Protein AF-A0A7C7PQN3-F1 (afdb_monomer_lite)

Secondary structure (DSSP, 8-state):
--HHHHHHHHHHHHHHTT--HHHHHHHHHHHTSPPEEHHHHHTTS-EEEEES-HHHHHHHHHTS-TT--EEEEEGGGGGGSHHHHHH-SSEEEEEEETTT----GGGGGGSSS-GGG--TTEEEEEEEEEEETTEEEEEEEEEESSHHHHHHHHHHHHHSEESSGGGG--EEEEE--EEEEEE---HHHHHHHHHH-SS-EEEE-GGGGGGSTTGGGSSEEEEEE-TTSPPPHHHHTTSSS-GGGPPTTEEEEEE--TTS-EEEEEB----HHHHHHHHHT---GGGS-SS-EEEEPP--TT-S-------SS------------

Radius of gyration: 26.48 Å; chains: 1; bounding box: 50×54×94 Å

Foldseek 3Di:
DDPVVVLVVVLVVVVVVPPPSVVVVVVSVLVPFFWDFPLAQLQVFEEEEEEQDPVLVVLLCVLHDPSRHYDYDYLVCCVVCLVVLQQPPHAYEYQYAPLRHARDQVSQVSAQDNSVVDDLQKFKWAWDWDQDPNDIYIHIYTYHNAPLSSSVSSCCRRRDTDRHSRVRHDMDIDGFAEEEEEEPDDSVLSVVLRVLANGRYHYDYLVRVVVCVVVLVFLYEYEHAYAPDDRDPVVCVSDPDRCVPDDEQKWKWEDPDPPGHTYTYDYYHDDSVVSVVVRVVPDPPVPRDHHIDIDHDDDCVPVPDDDDDPPPDDPDDDDDDDDDD

pLDDT: mean 70.82, std 21.11, range [30.06, 98.25]

Sequence (325 aa):
MSERKVALSIAAIVVMMGVSVQPAIAQLRRLFLPKRPAAELLAKYDIVVVSNAVKLYNEFRSRLPEKASTSFIPLEEVGGRVVELRNMPKHVVYLIDRTRGRFPLRYRELLPYDARLIRIQDVVIAGSVVRLNRKNFARLFISAPSYHATLQAMDKLLSTNIREVRDLKRHWVWQVPILVVVTNAGQESINIFGESIHADFVWVPVEKMAKVEDLLVTETEVYILTGDRAIPGGLKEKLPHPIDTLRQNQSVVVRKSKGGRYYRILYYAPNERFLHYLLTLYSRLEDIPSEPRLTLHLDLSDVRRMMVFPFADAPSVRIYVTGFG

Structure (mmCIF, N/CA/C/O backbone):
data_AF-A0A7C7PQN3-F1
#
_entry.id   AF-A0A7C7PQN3-F1
#
loop_
_atom_site.group_PDB
_atom_site.id
_atom_site.type_symbol
_atom_site.label_atom_id
_atom_site.label_alt_id
_atom_site.label_comp_id
_atom_site.label_asym_id
_atom_site.label_entity_id
_atom_site.label_seq_id
_atom_site.pdbx_PDB_ins_code
_atom_site.Cartn_x
_atom_site.Cartn_y
_atom_site.Cartn_z
_atom_site.occupancy
_atom_site.B_iso_or_equiv
_atom_site.auth_seq_id
_atom_site.auth_comp_id
_atom_site.auth_asym_id
_atom_site.auth_atom_id
_atom_site.pdbx_PDB_model_num
ATOM 1 N N . MET A 1 1 ? -17.032 -33.356 24.147 1.00 48.97 1 MET A N 1
ATOM 2 C CA . MET A 1 1 ? -16.940 -32.689 25.469 1.00 48.97 1 MET A CA 1
ATOM 3 C C . MET A 1 1 ? -17.383 -31.243 25.277 1.00 48.97 1 MET A C 1
ATOM 5 O O . MET A 1 1 ? -16.811 -30.593 24.416 1.00 48.97 1 MET A O 1
ATOM 9 N N . SER A 1 2 ? -18.454 -30.772 25.928 1.00 47.72 2 SER A N 1
ATOM 10 C CA . SER A 1 2 ? -19.020 -29.452 25.591 1.00 47.72 2 SER A CA 1
ATOM 11 C C . SER A 1 2 ? -18.086 -28.315 26.011 1.00 47.72 2 SER A C 1
ATOM 13 O O . SER A 1 2 ? -17.443 -28.392 27.058 1.00 47.72 2 SER A O 1
ATOM 15 N N . GLU A 1 3 ? -18.035 -27.246 25.218 1.00 51.88 3 GLU A N 1
ATOM 16 C CA . GLU A 1 3 ? -17.203 -26.055 25.464 1.00 51.88 3 GLU A CA 1
ATOM 17 C C . GLU A 1 3 ? -17.432 -25.452 26.864 1.00 51.88 3 GLU A C 1
ATOM 19 O O . GLU A 1 3 ? -16.513 -24.926 27.491 1.00 51.88 3 GLU A O 1
ATOM 24 N N . ARG A 1 4 ? -18.642 -25.632 27.415 1.00 51.84 4 ARG A N 1
ATOM 25 C CA . ARG A 1 4 ? -18.993 -25.262 28.795 1.00 51.84 4 ARG A CA 1
ATOM 26 C C . ARG A 1 4 ? -18.195 -26.030 29.852 1.00 51.84 4 ARG A C 1
ATOM 28 O O . ARG A 1 4 ? -17.828 -25.441 30.864 1.00 51.84 4 ARG A O 1
ATOM 35 N N . LYS A 1 5 ? -17.911 -27.320 29.637 1.00 51.34 5 LYS A N 1
ATOM 36 C CA . LYS A 1 5 ? -17.162 -28.143 30.602 1.00 51.34 5 LYS A CA 1
ATOM 37 C C . LYS A 1 5 ? -15.686 -27.740 30.655 1.00 51.34 5 LYS A C 1
ATOM 39 O O . LYS A 1 5 ? -15.143 -27.633 31.744 1.00 51.34 5 LYS A O 1
ATOM 44 N N . VAL A 1 6 ? -15.075 -27.415 29.512 1.00 63.41 6 VAL A N 1
ATOM 45 C CA . VAL A 1 6 ? -13.675 -26.946 29.447 1.00 63.41 6 VAL A CA 1
ATOM 46 C C . VAL A 1 6 ? -13.510 -25.585 30.133 1.00 63.41 6 VAL A C 1
ATOM 48 O O . VAL A 1 6 ? -12.559 -25.378 30.883 1.00 63.41 6 VAL A O 1
ATOM 51 N N . ALA A 1 7 ? -14.467 -24.673 29.938 1.00 58.12 7 ALA A N 1
ATOM 52 C CA . ALA A 1 7 ? -14.457 -23.356 30.574 1.00 58.12 7 ALA A CA 1
ATOM 53 C C . ALA A 1 7 ? -14.567 -23.432 32.107 1.00 58.12 7 ALA A C 1
ATOM 55 O O . ALA A 1 7 ? -13.853 -22.718 32.809 1.00 58.12 7 ALA A O 1
ATOM 56 N N . LEU A 1 8 ? -15.425 -24.321 32.620 1.00 62.31 8 LEU A N 1
ATOM 57 C CA . LEU A 1 8 ? -15.559 -24.582 34.056 1.00 62.31 8 LEU A CA 1
ATOM 58 C C . LEU A 1 8 ? -14.273 -25.167 34.650 1.00 62.31 8 LEU A C 1
ATOM 60 O O . LEU A 1 8 ? -13.848 -24.731 35.716 1.00 62.31 8 LEU A O 1
ATOM 64 N N . SER A 1 9 ? -13.614 -26.087 33.942 1.00 59.91 9 SER A N 1
ATOM 65 C CA . SER A 1 9 ? -12.346 -26.672 34.387 1.00 59.91 9 SER A CA 1
ATOM 66 C C . SER A 1 9 ? -11.215 -25.641 34.447 1.00 59.91 9 SER A C 1
ATOM 68 O O . SER A 1 9 ? -10.489 -25.596 35.433 1.00 59.91 9 SER A O 1
ATOM 70 N N . ILE A 1 10 ? -11.091 -24.760 33.448 1.00 61.81 10 ILE A N 1
ATOM 71 C CA . ILE A 1 10 ? -10.059 -23.708 33.441 1.00 61.81 10 ILE A CA 1
ATOM 72 C C . ILE A 1 10 ? -10.346 -22.649 34.513 1.00 61.81 10 ILE A C 1
ATOM 74 O O . ILE A 1 10 ? -9.429 -22.224 35.213 1.00 61.81 10 ILE A O 1
ATOM 78 N N . ALA A 1 11 ? -11.609 -22.250 34.692 1.00 57.72 11 ALA A N 1
ATOM 79 C CA . ALA A 1 11 ? -11.993 -21.320 35.753 1.00 57.72 11 ALA A CA 1
ATOM 80 C C . ALA A 1 11 ? -11.697 -21.895 37.150 1.00 57.72 11 ALA A C 1
ATOM 82 O O . ALA A 1 11 ? -11.171 -21.179 37.997 1.00 57.72 11 ALA A O 1
ATOM 83 N N . ALA A 1 12 ? -11.956 -23.189 37.369 1.00 58.62 12 ALA A N 1
ATOM 84 C CA . ALA A 1 12 ? -11.627 -23.874 38.618 1.00 58.62 12 ALA A CA 1
ATOM 85 C C . ALA A 1 12 ? -10.109 -23.930 38.879 1.00 58.62 12 ALA A C 1
ATOM 87 O O . ALA A 1 12 ? -9.675 -23.703 40.007 1.00 58.62 12 ALA A O 1
ATOM 88 N N . ILE A 1 13 ? -9.296 -24.154 37.838 1.00 59.09 13 ILE A N 1
ATOM 89 C CA . ILE A 1 13 ? -7.825 -24.140 37.936 1.00 59.09 13 ILE A CA 1
ATOM 90 C C . ILE A 1 13 ? -7.310 -22.738 38.308 1.00 59.09 13 ILE A C 1
ATOM 92 O O . ILE A 1 13 ? -6.448 -22.609 39.172 1.00 59.09 13 ILE A O 1
ATOM 96 N N . VAL A 1 14 ? -7.871 -21.677 37.717 1.00 55.97 14 VAL A N 1
ATOM 97 C CA . VAL A 1 14 ? -7.479 -20.285 38.010 1.00 55.97 14 VAL A CA 1
ATOM 98 C C . VAL A 1 14 ? -7.861 -19.868 39.435 1.00 55.97 14 VAL A C 1
ATOM 100 O O . VAL A 1 14 ? -7.087 -19.169 40.086 1.00 55.97 14 VAL A O 1
ATOM 103 N N . VAL A 1 15 ? -9.016 -20.321 39.940 1.00 56.72 15 VAL A N 1
ATOM 104 C CA . VAL A 1 15 ? -9.446 -20.074 41.328 1.00 56.72 15 VAL A CA 1
ATOM 105 C C . VAL A 1 15 ? -8.543 -20.801 42.331 1.00 56.72 15 VAL A C 1
ATOM 107 O O . VAL A 1 15 ? -8.195 -20.218 43.353 1.00 56.72 15 VAL A O 1
ATOM 110 N N . MET A 1 16 ? -8.100 -22.028 42.028 1.00 52.91 16 MET A N 1
ATOM 111 C CA . MET A 1 16 ? -7.180 -22.774 42.900 1.00 52.91 16 MET A CA 1
ATOM 112 C C . MET A 1 16 ? -5.752 -22.202 42.943 1.00 52.91 16 MET A C 1
ATOM 114 O O . MET A 1 16 ? -5.045 -22.435 43.917 1.00 52.91 16 MET A O 1
ATOM 118 N N . MET A 1 17 ? -5.318 -21.438 41.934 1.00 52.41 17 MET A N 1
ATOM 119 C CA . MET A 1 17 ? -3.935 -20.938 41.831 1.00 52.41 17 MET A CA 1
ATOM 120 C C . MET A 1 17 ? -3.690 -19.540 42.436 1.00 52.41 17 MET A C 1
ATOM 122 O O . MET A 1 17 ? -2.609 -18.987 42.253 1.00 52.41 17 MET A O 1
ATOM 126 N N . GLY A 1 18 ? -4.651 -18.939 43.151 1.00 45.78 18 GLY A N 1
ATOM 127 C CA . GLY A 1 18 ? -4.426 -17.691 43.910 1.00 45.78 18 GLY A CA 1
ATOM 128 C C . GLY A 1 18 ? -4.057 -16.454 43.072 1.00 45.78 18 GLY A C 1
ATOM 129 O O . GLY A 1 18 ? -3.641 -15.430 43.614 1.00 45.78 18 GLY A O 1
ATOM 130 N N . VAL A 1 19 ? -4.204 -16.519 41.747 1.00 52.31 19 VAL A N 1
ATOM 131 C CA . VAL A 1 19 ? -3.917 -15.402 40.841 1.00 52.31 19 VAL A CA 1
ATOM 132 C C . VAL A 1 19 ? -5.070 -14.405 40.917 1.00 52.31 19 VAL A C 1
ATOM 134 O O . VAL A 1 19 ? -6.229 -14.816 40.927 1.00 52.31 19 VAL A O 1
ATOM 137 N N . SER A 1 20 ? -4.772 -13.097 40.943 1.00 51.31 20 SER A N 1
ATOM 138 C CA . SER A 1 20 ? -5.784 -12.031 40.886 1.00 51.31 20 SER A CA 1
ATOM 139 C C . SER A 1 20 ? -6.841 -12.361 39.825 1.00 51.31 20 SER A C 1
ATOM 141 O O . SER A 1 20 ? -6.584 -12.372 38.619 1.00 51.31 20 SER A O 1
ATOM 143 N N . VAL A 1 21 ? -8.038 -12.697 40.304 1.00 55.09 21 VAL A N 1
ATOM 144 C CA . VAL A 1 21 ? -9.095 -13.338 39.516 1.00 55.09 21 VAL A CA 1
ATOM 145 C C . VAL A 1 21 ? -9.646 -12.385 38.447 1.00 55.09 21 VAL A C 1
ATOM 147 O O . VAL A 1 21 ? -10.072 -12.809 37.377 1.00 55.09 21 VAL A O 1
ATOM 150 N N . GLN A 1 22 ? -9.584 -11.072 38.676 1.00 56.34 22 GLN A N 1
ATOM 151 C CA . GLN A 1 22 ? -10.125 -10.057 37.765 1.00 56.34 22 GLN A CA 1
ATOM 152 C C . GLN A 1 22 ? -9.431 -9.995 36.389 1.00 56.34 22 GLN A C 1
ATOM 154 O O . GLN A 1 22 ? -10.145 -10.062 35.383 1.00 56.34 22 GLN A O 1
ATOM 159 N N . PRO A 1 23 ? -8.091 -9.890 36.275 1.00 57.94 23 PRO A N 1
ATOM 160 C CA . PRO A 1 23 ? -7.418 -9.922 34.975 1.00 57.94 23 PRO A CA 1
ATOM 161 C C . PRO A 1 23 ? -7.593 -11.260 34.239 1.00 57.94 23 PRO A C 1
ATOM 163 O O . PRO A 1 23 ? -7.797 -11.249 33.023 1.00 57.94 23 PRO A O 1
ATOM 166 N N . ALA A 1 24 ? -7.607 -12.392 34.951 1.00 58.91 24 ALA A N 1
ATOM 167 C CA . ALA A 1 24 ? -7.842 -13.708 34.351 1.00 58.91 24 ALA A CA 1
ATOM 168 C C . ALA A 1 24 ? -9.291 -13.873 33.845 1.00 58.91 24 ALA A C 1
ATOM 170 O O . ALA A 1 24 ? -9.509 -14.327 32.722 1.00 58.91 24 ALA A O 1
ATOM 171 N N . ILE A 1 25 ? -10.292 -13.409 34.605 1.00 64.19 25 ILE A N 1
ATOM 172 C CA . ILE A 1 25 ? -11.698 -13.369 34.165 1.00 64.19 25 ILE A CA 1
ATOM 173 C C . ILE A 1 25 ? -11.872 -12.439 32.960 1.00 64.19 25 ILE A C 1
ATOM 175 O O . ILE A 1 25 ? -12.611 -12.773 32.035 1.00 64.19 25 ILE A O 1
ATOM 179 N N . ALA A 1 26 ? -11.206 -11.282 32.933 1.00 64.12 26 ALA A N 1
ATOM 180 C CA . ALA A 1 26 ? -11.277 -10.366 31.796 1.00 64.12 26 ALA A CA 1
ATOM 181 C C . ALA A 1 26 ? -10.686 -10.990 30.518 1.00 64.12 26 ALA A C 1
ATOM 183 O O . ALA A 1 26 ? -11.266 -10.847 29.438 1.00 64.12 26 ALA A O 1
ATOM 184 N N . GLN A 1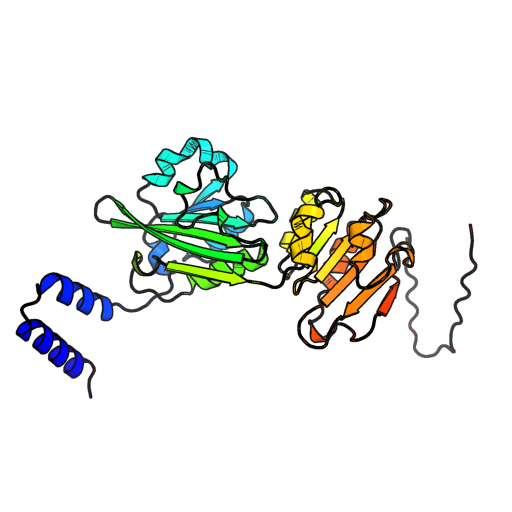 27 ? -9.576 -11.727 30.635 1.00 64.50 27 GLN A N 1
ATOM 185 C CA . GLN A 1 27 ? -8.993 -12.480 29.521 1.00 64.50 27 GLN A CA 1
ATOM 186 C C . GLN A 1 27 ? -9.899 -13.633 29.064 1.00 64.50 27 GLN A C 1
ATOM 188 O O . GLN A 1 27 ? -10.109 -13.792 27.862 1.00 64.50 27 GLN A O 1
ATOM 193 N N . LEU A 1 28 ? -10.505 -14.376 29.995 1.00 68.56 28 LEU A N 1
ATOM 194 C CA . LEU A 1 28 ? -11.463 -15.439 29.677 1.00 68.56 28 LEU A CA 1
ATOM 195 C C . LEU A 1 28 ? -12.710 -14.886 28.978 1.00 68.56 28 LEU A C 1
ATOM 197 O O . LEU A 1 28 ? -13.077 -15.382 27.919 1.00 68.56 28 LEU A O 1
ATOM 201 N N . ARG A 1 29 ? -13.316 -13.804 29.487 1.00 70.25 29 ARG A N 1
ATOM 202 C CA . ARG A 1 29 ? -14.465 -13.133 28.844 1.00 70.25 29 ARG A CA 1
ATOM 203 C C . ARG A 1 29 ? -14.153 -12.699 27.414 1.00 70.25 29 ARG A C 1
ATOM 205 O O . ARG A 1 29 ? -14.998 -12.842 26.536 1.00 70.25 29 ARG A O 1
ATOM 212 N N . ARG A 1 30 ? -12.934 -12.213 27.161 1.00 75.50 30 ARG A N 1
ATOM 213 C CA . ARG A 1 30 ? -12.488 -11.842 25.812 1.00 75.50 30 ARG A CA 1
ATOM 214 C C . ARG A 1 30 ? -12.426 -13.043 24.870 1.00 75.50 30 ARG A C 1
ATOM 216 O O . ARG A 1 30 ? -12.733 -12.871 23.696 1.00 75.50 30 ARG A O 1
ATOM 223 N N . LEU A 1 31 ? -12.058 -14.239 25.338 1.00 74.81 31 LEU A N 1
ATOM 224 C CA . LEU A 1 31 ? -11.997 -15.438 24.486 1.00 74.81 31 LEU A CA 1
ATOM 225 C C . LEU A 1 31 ? -13.369 -15.834 23.918 1.00 74.81 31 LEU A C 1
ATOM 227 O O . LEU A 1 31 ? -13.413 -16.363 22.807 1.00 74.81 31 LEU A O 1
ATOM 231 N N . PHE A 1 32 ? -14.452 -15.504 24.630 1.00 79.31 32 PHE A N 1
ATOM 232 C CA . PHE A 1 32 ? -15.839 -15.747 24.219 1.00 79.31 32 PHE A CA 1
ATOM 233 C C . PHE A 1 32 ? -16.437 -14.656 23.320 1.00 79.31 32 PHE A C 1
ATOM 235 O O . PHE A 1 32 ? -17.552 -14.820 22.829 1.00 79.31 32 PHE A O 1
ATOM 242 N N . LEU A 1 33 ? -15.735 -13.541 23.083 1.00 84.31 33 LEU A N 1
ATOM 243 C CA . LEU A 1 33 ? -16.215 -12.539 22.132 1.00 84.31 33 LEU A CA 1
ATOM 244 C C . LEU A 1 33 ? -16.159 -13.107 20.704 1.00 84.31 33 LEU A C 1
ATOM 246 O O . LEU A 1 33 ? -15.119 -13.655 20.310 1.00 84.31 33 LEU A O 1
ATOM 250 N N . PRO A 1 34 ? -17.236 -12.951 19.909 1.00 88.62 34 PRO A N 1
ATOM 251 C CA . PRO A 1 34 ? -17.234 -13.391 18.525 1.00 88.62 34 PRO A CA 1
ATOM 252 C C . PRO A 1 34 ? -16.184 -12.602 17.745 1.00 88.62 34 PRO A C 1
ATOM 254 O O . PRO A 1 34 ? -16.066 -11.383 17.893 1.00 88.62 34 PRO A O 1
ATOM 257 N N . LYS A 1 35 ? -15.421 -13.303 16.906 1.00 92.06 35 LYS A N 1
ATOM 258 C CA . LYS A 1 35 ? -14.528 -12.642 15.956 1.00 92.06 35 LYS A CA 1
ATOM 259 C C . LYS A 1 35 ? -15.362 -12.012 14.845 1.00 92.06 35 LYS A C 1
ATOM 261 O O . LYS A 1 35 ? -16.314 -12.627 14.374 1.00 92.06 35 LYS A O 1
ATOM 266 N N . ARG A 1 36 ? -14.994 -10.801 14.442 1.00 93.25 36 ARG A N 1
ATOM 267 C CA . ARG A 1 36 ? -15.610 -10.060 13.338 1.00 93.25 36 ARG A CA 1
ATOM 268 C C . ARG A 1 36 ? -14.526 -9.411 12.481 1.00 93.25 36 ARG A C 1
ATOM 270 O O . ARG A 1 36 ? -13.429 -9.179 13.004 1.00 93.25 36 ARG A O 1
ATOM 277 N N . PRO A 1 37 ? -14.807 -9.082 11.213 1.00 96.19 37 PRO A N 1
ATOM 278 C CA . PRO A 1 37 ? -13.882 -8.326 10.382 1.00 96.19 37 PRO A CA 1
ATOM 279 C C . PRO A 1 37 ? -13.435 -7.034 11.074 1.00 96.19 37 PRO A C 1
ATOM 281 O O . PRO A 1 37 ? -14.232 -6.347 11.723 1.00 96.19 37 PRO A O 1
ATOM 284 N N . ALA A 1 38 ? -12.158 -6.679 10.933 1.00 96.38 38 ALA A N 1
ATOM 285 C CA . ALA A 1 38 ? -11.615 -5.467 11.535 1.00 96.38 38 ALA A CA 1
ATOM 286 C C . ALA A 1 38 ? -12.353 -4.205 11.072 1.00 96.38 38 ALA A C 1
ATOM 288 O O . ALA A 1 38 ? -12.551 -3.294 11.879 1.00 96.38 38 ALA A O 1
ATOM 289 N N . ALA A 1 39 ? -12.822 -4.187 9.820 1.00 96.50 39 ALA A N 1
ATOM 290 C CA . ALA A 1 39 ? -13.647 -3.117 9.265 1.00 96.50 39 ALA A CA 1
ATOM 291 C C . ALA A 1 39 ? -14.862 -2.784 10.149 1.00 96.50 39 ALA A C 1
ATOM 293 O O . ALA A 1 39 ? -15.118 -1.616 10.440 1.00 96.50 39 ALA A O 1
ATOM 294 N N . GLU A 1 40 ? -15.569 -3.800 10.656 1.00 95.56 40 GLU A N 1
ATOM 295 C CA . GLU A 1 40 ? -16.750 -3.599 11.502 1.00 95.56 40 GLU A CA 1
ATOM 296 C C . GLU A 1 40 ? -16.415 -2.985 12.862 1.00 95.56 40 GLU A C 1
ATOM 298 O O . GLU A 1 40 ? -17.205 -2.215 13.413 1.00 95.56 40 GLU A O 1
ATOM 303 N N . LEU A 1 41 ? -15.265 -3.346 13.440 1.00 94.62 41 LEU A N 1
ATOM 304 C CA . LEU A 1 41 ? -14.842 -2.795 14.726 1.00 94.62 41 LEU A CA 1
ATOM 305 C C . LEU A 1 41 ? -14.302 -1.374 14.590 1.00 94.62 41 LEU A C 1
ATOM 307 O O . LEU A 1 41 ? -14.562 -0.562 15.477 1.00 94.62 41 LEU A O 1
ATOM 311 N N . LEU A 1 42 ? -13.586 -1.077 13.504 1.00 95.12 42 LEU A N 1
ATOM 312 C CA . LEU A 1 42 ? -13.098 0.269 13.205 1.00 95.12 42 LEU A CA 1
ATOM 313 C C . LEU A 1 42 ? -14.257 1.236 12.944 1.00 95.12 42 LEU A C 1
ATOM 315 O O . LEU A 1 42 ? -14.239 2.347 13.459 1.00 95.12 42 LEU A O 1
ATOM 319 N N . ALA A 1 43 ? -15.307 0.788 12.250 1.00 95.12 43 ALA A N 1
ATOM 320 C CA . ALA A 1 43 ? -16.487 1.595 11.930 1.00 95.12 43 ALA A CA 1
ATOM 321 C C . ALA A 1 43 ? -17.344 2.010 13.145 1.00 95.12 43 ALA A C 1
ATOM 323 O O . ALA A 1 43 ? -18.332 2.723 12.985 1.00 95.12 43 ALA A O 1
ATOM 324 N N . LYS 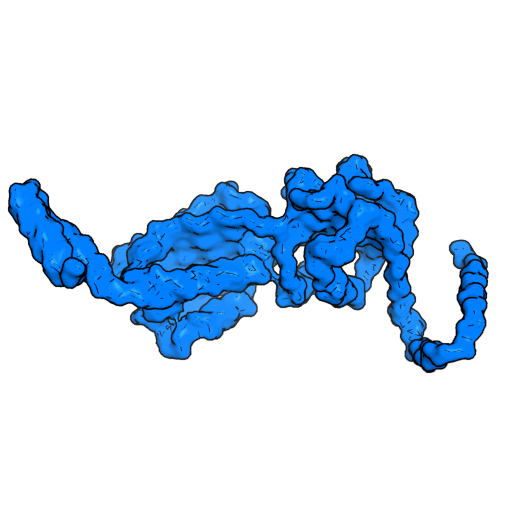A 1 44 ? -17.012 1.564 14.365 1.00 93.31 44 LYS A N 1
ATOM 325 C CA . LYS A 1 44 ? -17.716 1.977 15.595 1.00 93.31 44 LYS A CA 1
ATOM 326 C C . LYS A 1 44 ? -17.373 3.397 16.045 1.00 93.31 44 LYS A C 1
ATOM 328 O O . LYS A 1 44 ? -18.083 3.941 16.888 1.00 93.31 44 LYS A O 1
ATOM 333 N N . TYR A 1 45 ? -16.282 3.960 15.539 1.00 94.44 45 TYR A N 1
ATOM 334 C CA . TYR A 1 45 ? -15.833 5.311 15.849 1.00 94.44 45 TYR A CA 1
ATOM 335 C C . TYR A 1 45 ? -15.367 5.999 14.568 1.00 94.44 45 TYR A C 1
ATOM 337 O O . TYR A 1 45 ? -15.087 5.333 13.574 1.00 94.44 45 TYR A O 1
ATOM 345 N N . ASP A 1 46 ? -15.242 7.323 14.611 1.00 96.44 46 ASP A N 1
ATOM 346 C CA . ASP A 1 46 ? -14.685 8.080 13.494 1.00 96.44 46 ASP A CA 1
ATOM 347 C C . ASP A 1 46 ? -13.265 7.611 13.148 1.00 96.44 46 ASP A C 1
ATOM 349 O O . ASP A 1 46 ? -12.441 7.333 14.033 1.00 96.44 46 ASP A O 1
ATOM 353 N N . ILE A 1 47 ? -12.971 7.593 11.850 1.00 98.12 47 ILE A N 1
ATOM 354 C CA . ILE A 1 47 ? -11.675 7.209 11.302 1.00 98.12 47 ILE A CA 1
ATOM 355 C C . ILE A 1 47 ? -11.092 8.383 10.521 1.00 98.12 47 ILE A C 1
ATOM 357 O O . ILE A 1 47 ? -11.682 8.886 9.570 1.00 98.12 47 ILE A O 1
ATOM 361 N N . VAL A 1 48 ? -9.893 8.796 10.897 1.00 98.19 48 VAL A N 1
ATOM 362 C CA . VAL A 1 48 ? -9.107 9.769 10.148 1.00 98.19 48 VAL A CA 1
ATOM 363 C C . VAL A 1 48 ? -8.091 9.027 9.303 1.00 98.19 48 VAL A C 1
ATOM 365 O O . VAL A 1 48 ? -7.285 8.258 9.824 1.00 98.19 48 VAL A O 1
ATOM 368 N N . VAL A 1 49 ? -8.130 9.254 7.998 1.00 98.25 49 VAL A N 1
ATOM 369 C CA . VAL A 1 49 ? -7.216 8.644 7.040 1.00 98.25 49 VAL A CA 1
ATOM 370 C C . VAL A 1 49 ? -6.223 9.698 6.582 1.00 98.25 49 VAL A C 1
ATOM 372 O O . VAL A 1 49 ? -6.598 10.686 5.956 1.00 98.25 49 VAL A O 1
ATOM 375 N N . VAL A 1 50 ? -4.953 9.473 6.892 1.00 98.00 50 VAL A N 1
ATOM 376 C CA . VAL A 1 50 ? -3.831 10.276 6.411 1.00 98.00 50 VAL A CA 1
ATOM 377 C C . VAL A 1 50 ? -3.230 9.553 5.213 1.00 98.00 50 VAL A C 1
ATOM 379 O O . VAL A 1 50 ? -2.742 8.432 5.363 1.00 98.00 50 VAL A O 1
ATOM 382 N N . SER A 1 51 ? -3.257 10.155 4.026 1.00 97.19 51 SER A N 1
ATOM 383 C CA . SER A 1 51 ? -2.712 9.507 2.826 1.00 97.19 51 SER A CA 1
ATOM 384 C C . SER A 1 51 ? -2.100 10.496 1.843 1.00 97.19 51 SER A C 1
ATOM 386 O O . SER A 1 51 ? -2.472 11.664 1.795 1.00 97.19 51 SER A O 1
ATOM 388 N N . ASN A 1 52 ? -1.151 10.010 1.045 1.00 93.75 52 ASN A N 1
ATOM 389 C CA . ASN A 1 52 ? -0.573 10.733 -0.087 1.00 93.75 52 ASN A CA 1
ATOM 390 C C . ASN A 1 52 ? -1.378 10.577 -1.388 1.00 93.75 52 ASN A C 1
ATOM 392 O O . ASN A 1 52 ? -0.949 11.068 -2.428 1.00 93.75 52 ASN A O 1
ATOM 396 N N . ALA A 1 53 ? -2.526 9.893 -1.355 1.00 89.62 53 ALA A N 1
ATOM 397 C CA . ALA A 1 53 ? -3.417 9.785 -2.502 1.00 89.62 53 ALA A CA 1
ATOM 398 C C . ALA A 1 53 ? -4.892 9.794 -2.076 1.00 89.62 53 ALA A C 1
ATOM 400 O O . ALA A 1 53 ? -5.348 8.921 -1.337 1.00 89.62 53 ALA A O 1
ATOM 401 N N . VAL A 1 54 ? -5.673 10.728 -2.629 1.00 92.94 54 VAL A N 1
ATOM 402 C CA . VAL A 1 54 ? -7.135 10.787 -2.429 1.00 92.94 54 VAL A CA 1
ATOM 403 C C . VAL A 1 54 ? -7.812 9.503 -2.918 1.00 92.94 54 VAL A C 1
ATOM 405 O O . VAL A 1 54 ? -8.747 9.009 -2.291 1.00 92.94 54 VAL A O 1
ATOM 408 N N . LYS A 1 55 ? -7.304 8.908 -4.005 1.00 92.12 55 LYS A N 1
ATOM 409 C CA . LYS A 1 55 ? -7.816 7.637 -4.527 1.00 92.12 55 LYS A CA 1
ATOM 410 C C . LYS A 1 55 ? -7.717 6.516 -3.488 1.00 92.12 55 LYS A C 1
ATOM 412 O O . LYS A 1 55 ? -8.700 5.823 -3.270 1.00 92.12 55 LYS A O 1
ATOM 417 N N . LEU A 1 56 ? -6.589 6.387 -2.779 1.00 93.62 56 LEU A N 1
ATOM 418 C CA . LEU A 1 56 ? -6.440 5.401 -1.698 1.00 93.62 56 LEU A CA 1
ATOM 419 C C . LEU A 1 56 ? -7.414 5.638 -0.547 1.00 93.62 56 LEU A C 1
ATOM 421 O O . LEU A 1 56 ? -7.938 4.682 0.019 1.00 93.62 56 LEU A O 1
ATOM 425 N N . TYR A 1 57 ? -7.668 6.900 -0.204 1.00 96.44 57 TYR A N 1
ATOM 426 C CA . TYR A 1 57 ? -8.688 7.230 0.784 1.00 96.44 57 TYR A CA 1
ATOM 427 C C . TYR A 1 57 ? -10.075 6.738 0.350 1.00 96.44 57 TYR A C 1
ATOM 429 O O . TYR A 1 57 ? -10.767 6.097 1.142 1.00 96.44 57 TYR A O 1
ATOM 437 N N . ASN A 1 58 ? -10.462 6.982 -0.903 1.00 96.62 58 ASN A N 1
ATOM 438 C CA . ASN A 1 58 ? -11.748 6.527 -1.434 1.00 96.62 58 ASN A CA 1
ATOM 439 C C . ASN A 1 58 ? -11.847 4.994 -1.460 1.00 96.62 58 ASN A C 1
ATOM 441 O O . ASN A 1 58 ? -12.873 4.448 -1.061 1.00 96.62 58 ASN A O 1
ATOM 445 N N . GLU A 1 59 ? -10.770 4.304 -1.841 1.00 96.19 59 GLU A N 1
ATOM 446 C CA . GLU A 1 59 ? -10.675 2.839 -1.793 1.00 96.19 59 GLU A CA 1
ATOM 447 C C . GLU A 1 59 ? -10.792 2.284 -0.370 1.00 96.19 59 GLU A C 1
ATOM 449 O O . GLU A 1 59 ? -11.449 1.271 -0.129 1.00 96.19 59 GLU A O 1
ATOM 454 N N . PHE A 1 60 ? -10.159 2.933 0.604 1.00 97.31 60 PHE A N 1
ATOM 455 C CA . PHE A 1 60 ? -10.285 2.532 1.999 1.00 97.31 60 PHE A CA 1
ATOM 456 C C . PHE A 1 60 ? -11.716 2.735 2.504 1.00 97.31 60 PHE A C 1
ATOM 458 O O . PHE A 1 60 ? -12.276 1.856 3.156 1.00 97.31 60 PHE A O 1
ATOM 465 N N . ARG A 1 61 ? -12.321 3.882 2.176 1.00 96.81 61 ARG A N 1
ATOM 466 C CA . ARG A 1 61 ? -13.695 4.220 2.553 1.00 96.81 61 ARG A CA 1
ATOM 467 C C . ARG A 1 61 ? -14.705 3.232 1.968 1.00 96.81 61 ARG A C 1
ATOM 469 O O . ARG A 1 61 ? -15.603 2.822 2.693 1.00 96.81 61 ARG A O 1
ATOM 476 N N . SER A 1 62 ? -14.554 2.827 0.705 1.00 96.31 62 SER A N 1
ATOM 477 C CA . SER A 1 62 ? -15.478 1.891 0.043 1.00 96.31 62 SER A CA 1
ATOM 478 C C . SER A 1 62 ? -15.457 0.480 0.643 1.00 96.31 62 SER A C 1
ATOM 480 O O . SER A 1 62 ? -16.434 -0.252 0.520 1.00 96.31 62 SER A O 1
ATOM 482 N N . ARG A 1 63 ? -14.370 0.103 1.329 1.00 96.25 63 ARG A N 1
ATOM 483 C CA . ARG A 1 63 ? -14.212 -1.195 2.012 1.00 96.25 63 ARG A CA 1
ATOM 484 C C . ARG A 1 63 ? -14.771 -1.218 3.435 1.00 96.25 63 ARG A C 1
ATOM 486 O O . ARG A 1 63 ? -14.752 -2.262 4.089 1.00 96.25 63 ARG A O 1
ATOM 493 N N . LEU A 1 64 ? -15.216 -0.076 3.952 1.00 96.44 64 LEU A N 1
ATOM 494 C CA . LEU A 1 64 ? -15.830 0.021 5.271 1.00 96.44 64 LEU A CA 1
ATOM 495 C C . LEU A 1 64 ? -17.359 -0.105 5.174 1.00 96.44 64 LEU A C 1
ATOM 497 O O . LEU A 1 64 ? -17.940 0.211 4.140 1.00 96.44 64 LEU A O 1
ATOM 501 N N . PRO A 1 65 ? -18.040 -0.527 6.257 1.00 95.25 65 PRO A N 1
ATOM 502 C CA . PRO A 1 65 ? -19.500 -0.484 6.322 1.00 95.25 65 PRO A CA 1
ATOM 503 C C . PRO A 1 65 ? -20.042 0.924 6.034 1.00 95.25 65 PRO A C 1
ATOM 505 O O . PRO A 1 65 ? -19.464 1.896 6.511 1.00 95.25 65 PRO A O 1
ATOM 508 N N . GLU A 1 66 ? -21.196 1.040 5.368 1.00 90.19 66 GLU A N 1
ATOM 509 C CA . GLU A 1 66 ? -21.781 2.328 4.929 1.00 90.19 66 GLU A CA 1
ATOM 510 C C . GLU A 1 66 ? -21.927 3.379 6.043 1.00 90.19 66 GLU A C 1
ATOM 512 O O . GLU A 1 66 ? -21.794 4.576 5.809 1.00 90.19 66 GLU A O 1
ATOM 517 N N . LYS A 1 67 ? -22.156 2.931 7.281 1.00 90.19 67 LYS A N 1
ATOM 518 C CA . LYS A 1 67 ? -22.277 3.792 8.468 1.00 90.19 67 LYS A CA 1
ATOM 519 C C . LYS A 1 67 ? -20.947 4.341 9.005 1.00 90.19 67 LYS A C 1
ATOM 521 O O . LYS A 1 67 ? -20.951 5.039 10.016 1.00 90.19 67 LYS A O 1
ATOM 526 N N . ALA A 1 68 ? -19.810 3.962 8.424 1.00 94.31 68 ALA A N 1
ATOM 527 C CA . ALA A 1 68 ? -18.502 4.393 8.895 1.00 94.31 68 ALA A CA 1
ATOM 528 C C . ALA A 1 68 ? -18.272 5.879 8.581 1.00 94.31 68 ALA A C 1
ATOM 530 O O . ALA A 1 68 ? -18.344 6.314 7.434 1.00 94.31 68 ALA A O 1
ATOM 531 N N . SER A 1 69 ? -17.943 6.651 9.614 1.00 95.75 69 SER A N 1
ATOM 532 C CA . SER A 1 69 ? -17.559 8.058 9.493 1.00 95.75 69 SER A CA 1
ATOM 533 C C . SER A 1 69 ? -16.059 8.155 9.224 1.00 95.75 69 SER A C 1
ATOM 535 O O . SER A 1 69 ? -15.243 7.744 10.056 1.00 95.75 69 SER A O 1
ATOM 537 N N . THR A 1 70 ? -15.687 8.674 8.052 1.00 97.12 70 THR A N 1
ATOM 538 C CA . THR A 1 70 ? -14.288 8.839 7.646 1.00 97.12 70 THR A CA 1
ATOM 539 C C . THR A 1 70 ? -13.979 10.279 7.256 1.00 97.12 70 THR A C 1
ATOM 541 O O . THR A 1 70 ? -14.775 10.926 6.580 1.00 97.12 70 THR A O 1
ATOM 544 N N . SER A 1 71 ? -12.793 10.764 7.615 1.00 97.38 71 SER A N 1
ATOM 545 C CA . SER A 1 71 ? -12.261 12.045 7.135 1.00 97.38 71 SER A CA 1
ATOM 546 C C . SER A 1 71 ? -10.872 11.867 6.541 1.00 97.38 71 SER A C 1
ATOM 548 O O . SER A 1 71 ? -10.080 11.071 7.049 1.00 97.38 71 SER A O 1
ATOM 550 N N . PHE A 1 72 ? -10.560 12.643 5.510 1.00 97.81 72 PHE A N 1
ATOM 551 C CA . PHE A 1 72 ? -9.275 12.612 4.824 1.00 97.81 72 PHE A CA 1
ATOM 552 C C . PHE A 1 72 ? -8.359 13.748 5.289 1.00 97.81 72 PHE A C 1
ATOM 554 O O . PHE A 1 72 ? -8.819 14.866 5.509 1.00 97.81 72 PHE A O 1
ATOM 561 N N . ILE A 1 73 ? -7.068 13.448 5.427 1.00 97.69 73 ILE A N 1
ATOM 562 C CA . ILE A 1 73 ? -5.997 14.421 5.642 1.00 97.69 73 ILE A CA 1
ATOM 563 C C . ILE A 1 73 ? -4.889 14.135 4.615 1.00 97.69 73 ILE A C 1
ATOM 565 O O . ILE A 1 73 ? -4.316 13.037 4.638 1.00 97.69 73 ILE A O 1
ATOM 569 N N . PRO A 1 74 ? -4.555 15.092 3.735 1.00 96.38 74 PRO A N 1
ATOM 570 C CA . PRO A 1 74 ? -3.402 14.981 2.851 1.00 96.38 74 PRO A CA 1
ATOM 571 C C . PRO A 1 74 ? -2.095 14.787 3.629 1.00 96.38 74 PRO A C 1
ATOM 573 O O . PRO A 1 74 ? -1.882 15.390 4.683 1.00 96.38 74 PRO A O 1
ATOM 576 N N . LEU A 1 75 ? -1.182 13.963 3.105 1.00 95.50 75 LEU A N 1
ATOM 577 C CA . LEU A 1 75 ? 0.106 13.704 3.758 1.00 95.50 75 LEU A CA 1
ATOM 578 C C . LEU A 1 75 ? 0.930 14.990 3.974 1.00 95.50 75 LEU A C 1
ATOM 580 O O . LEU A 1 75 ? 1.637 15.086 4.980 1.00 95.50 75 LEU A O 1
ATOM 584 N N . GLU A 1 76 ? 0.834 15.981 3.081 1.00 93.81 76 GLU A N 1
ATOM 585 C CA . GLU A 1 76 ? 1.522 17.271 3.245 1.00 93.81 76 GLU A CA 1
ATOM 586 C C . GLU A 1 76 ? 1.074 18.061 4.487 1.00 93.81 76 GLU A C 1
ATOM 588 O O . GLU A 1 76 ? 1.891 18.747 5.105 1.00 93.81 76 GLU A O 1
ATOM 593 N N . GLU A 1 77 ? -0.178 17.908 4.924 1.00 94.94 77 GLU A N 1
ATOM 594 C CA . GLU A 1 77 ? -0.736 18.637 6.069 1.00 94.94 77 GLU A CA 1
ATOM 595 C C . GLU A 1 77 ? -0.310 18.060 7.424 1.00 94.94 77 GLU A C 1
ATOM 597 O O . GLU A 1 77 ? -0.491 18.704 8.462 1.00 94.94 77 GLU A O 1
ATOM 602 N N . VAL A 1 78 ? 0.298 16.866 7.448 1.00 94.62 78 VAL A N 1
ATOM 603 C CA . VAL A 1 78 ? 0.704 16.192 8.695 1.00 94.62 78 VAL A CA 1
ATOM 604 C C . VAL A 1 78 ? 1.572 17.094 9.567 1.00 94.62 78 VAL A C 1
ATOM 606 O O . VAL A 1 78 ? 1.440 17.072 10.790 1.00 94.62 78 VAL A O 1
ATOM 609 N N . GLY A 1 79 ? 2.419 17.928 8.956 1.00 92.19 79 GLY A N 1
ATOM 610 C CA . GLY A 1 79 ? 3.318 18.809 9.694 1.00 92.19 79 GLY A CA 1
ATOM 611 C C . GLY A 1 79 ? 2.622 19.845 10.571 1.00 92.19 79 GLY A C 1
ATOM 612 O O . GLY A 1 79 ? 3.096 20.100 11.675 1.00 92.19 79 GLY A O 1
ATOM 613 N N . GLY A 1 80 ? 1.482 20.379 10.130 1.00 93.88 80 GLY A N 1
ATOM 614 C CA . GLY A 1 80 ? 0.678 21.313 10.922 1.00 93.88 80 GLY A CA 1
ATOM 615 C C . GLY A 1 80 ? -0.196 20.627 11.976 1.00 93.88 80 GLY A C 1
ATOM 616 O O . GLY A 1 80 ? -0.715 21.289 12.869 1.00 93.88 80 GLY A O 1
ATOM 617 N N . ARG A 1 81 ? -0.354 19.297 11.897 1.00 94.00 81 ARG A N 1
ATOM 618 C CA . ARG A 1 81 ? -1.356 18.532 12.662 1.00 94.00 81 ARG A CA 1
ATOM 619 C C . ARG A 1 81 ? -0.757 17.450 13.560 1.00 94.00 81 ARG A C 1
ATOM 621 O O . ARG A 1 81 ? -1.483 16.607 14.076 1.00 94.00 81 ARG A O 1
ATOM 628 N N . VAL A 1 82 ? 0.557 17.461 13.795 1.00 93.44 82 VAL A N 1
ATOM 629 C CA . VAL A 1 82 ? 1.264 16.426 14.581 1.00 93.44 82 VAL A CA 1
ATOM 630 C C . VAL A 1 82 ? 0.653 16.237 15.976 1.00 93.44 82 VAL A C 1
ATOM 632 O O . VAL A 1 82 ? 0.347 15.113 16.379 1.00 93.44 82 VAL A O 1
ATOM 635 N N . VAL A 1 83 ? 0.461 17.334 16.718 1.00 91.50 83 VAL A N 1
ATOM 636 C CA . VAL A 1 83 ? -0.088 17.300 18.088 1.00 91.50 83 VAL A CA 1
ATOM 637 C C . VAL A 1 83 ? -1.530 16.790 18.087 1.00 91.50 83 VAL A C 1
ATOM 639 O O . VAL A 1 83 ? -1.908 15.986 18.942 1.00 91.50 83 VAL A O 1
ATOM 642 N N . GLU A 1 84 ? -2.311 17.217 17.097 1.00 94.19 84 GLU A N 1
ATOM 643 C CA . GLU A 1 84 ? -3.694 16.796 16.903 1.00 94.19 84 GLU A CA 1
ATOM 644 C C . GLU A 1 84 ? -3.771 15.287 16.629 1.00 94.19 84 GLU A C 1
ATOM 646 O O . GLU A 1 84 ? -4.403 14.555 17.389 1.00 94.19 84 GLU A O 1
ATOM 651 N N . LEU A 1 85 ? -3.059 14.794 15.610 1.00 94.19 85 LEU A N 1
ATOM 652 C CA . LEU A 1 85 ? -3.045 13.384 15.198 1.00 94.19 85 LEU A CA 1
ATOM 653 C C . LEU A 1 85 ? -2.610 12.438 16.323 1.00 94.19 85 LEU A C 1
ATOM 655 O O . LEU A 1 85 ? -3.132 11.325 16.452 1.00 94.19 85 LEU A O 1
ATOM 659 N N . ARG A 1 86 ? -1.676 12.877 17.174 1.00 91.56 86 ARG A N 1
ATOM 660 C CA . ARG A 1 86 ? -1.214 12.092 18.323 1.00 91.56 86 ARG A CA 1
ATOM 661 C C . ARG A 1 86 ? -2.337 11.876 19.342 1.00 91.56 86 ARG A C 1
ATOM 663 O O . ARG A 1 86 ? -2.574 10.742 19.765 1.00 91.56 86 ARG A O 1
ATOM 670 N N . ASN A 1 87 ? -3.059 12.940 19.680 1.00 90.75 87 ASN A N 1
ATOM 671 C CA . ASN A 1 87 ? -4.000 12.967 20.804 1.00 90.75 87 ASN A CA 1
ATOM 672 C C . ASN A 1 87 ? -5.474 12.823 20.398 1.00 90.75 87 ASN A C 1
ATOM 674 O O . ASN A 1 87 ? -6.357 12.836 21.254 1.00 90.75 87 ASN A O 1
ATOM 678 N N . MET A 1 88 ? -5.760 12.668 19.106 1.00 92.00 88 MET A N 1
ATOM 679 C CA . MET A 1 88 ? -7.127 12.634 18.603 1.00 92.00 88 MET A CA 1
ATOM 680 C C . MET A 1 88 ? -7.924 11.424 19.136 1.00 92.00 88 MET A C 1
ATOM 682 O O . MET A 1 88 ? -7.472 10.280 18.987 1.00 92.00 88 MET A O 1
ATOM 686 N N . PRO A 1 89 ? -9.143 11.617 19.682 1.00 94.06 89 PRO A N 1
ATOM 687 C CA . PRO A 1 89 ? -10.015 10.538 20.159 1.00 94.06 89 PRO A CA 1
ATOM 688 C C . PRO A 1 89 ? -10.768 9.852 19.001 1.00 94.06 89 PRO A C 1
ATOM 690 O O . PRO A 1 89 ? -11.980 9.653 19.059 1.00 94.06 89 PRO A O 1
ATOM 693 N N . LYS A 1 90 ? -10.045 9.528 17.927 1.00 95.81 90 LYS A N 1
ATOM 694 C CA . LYS A 1 90 ? -10.526 8.870 16.704 1.00 95.81 90 LYS A CA 1
ATOM 695 C C . LYS A 1 90 ? -9.552 7.767 16.308 1.00 95.81 90 LYS A C 1
ATOM 697 O O . LYS A 1 90 ? -8.411 7.764 16.777 1.00 95.81 90 LYS A O 1
ATOM 702 N N . HIS A 1 91 ? -9.964 6.832 15.459 1.00 97.62 91 HIS A N 1
ATOM 703 C CA . HIS A 1 91 ? -9.004 5.962 14.778 1.00 97.62 91 HIS A CA 1
ATOM 704 C C . HIS A 1 91 ? -8.167 6.799 13.810 1.00 97.62 91 HIS A C 1
ATOM 706 O O . HIS A 1 91 ? -8.696 7.712 13.186 1.00 97.62 91 HIS A O 1
ATOM 712 N N . VAL A 1 92 ? -6.877 6.495 13.677 1.00 98.00 92 VAL A N 1
ATOM 713 C CA . VAL A 1 92 ? -6.018 7.131 12.666 1.00 98.00 92 VAL A CA 1
ATOM 714 C C . VAL A 1 92 ? -5.393 6.040 11.815 1.00 98.00 92 VAL A C 1
ATOM 716 O O . VAL A 1 92 ? -4.826 5.091 12.359 1.00 98.00 92 VAL A O 1
ATOM 719 N N . VAL A 1 93 ? -5.516 6.164 10.498 1.00 98.25 93 VAL A N 1
ATOM 720 C CA . VAL A 1 93 ? -4.988 5.220 9.513 1.00 98.25 93 VAL A CA 1
ATOM 721 C C . VAL A 1 93 ? -4.075 5.979 8.564 1.00 98.25 93 VAL A C 1
ATOM 723 O O . VAL A 1 93 ? -4.519 6.867 7.848 1.00 98.25 93 VAL A O 1
ATOM 726 N N . TYR A 1 94 ? -2.799 5.628 8.558 1.00 98.25 94 TYR A N 1
ATOM 727 C CA . TYR A 1 94 ? -1.814 6.146 7.620 1.00 98.25 94 TYR A CA 1
ATOM 728 C C . TYR A 1 94 ? -1.739 5.193 6.424 1.00 98.25 94 TYR A C 1
ATOM 730 O O . TYR A 1 94 ? -1.364 4.036 6.605 1.00 98.25 94 TYR A O 1
ATOM 738 N N . LEU A 1 95 ? -2.101 5.656 5.227 1.00 98.00 95 LEU A N 1
ATOM 739 C CA . LEU A 1 95 ? -2.054 4.882 3.981 1.00 98.00 95 LEU A CA 1
ATOM 740 C C . LEU A 1 95 ? -1.020 5.497 3.040 1.00 98.00 95 LEU A C 1
ATOM 742 O O . LEU A 1 95 ? -1.232 6.596 2.527 1.00 98.00 95 LEU A O 1
ATOM 746 N N . ILE A 1 96 ? 0.092 4.802 2.823 1.00 96.06 96 ILE A N 1
ATOM 747 C CA . ILE A 1 96 ? 1.231 5.310 2.056 1.00 96.06 96 ILE A CA 1
ATOM 748 C C . ILE A 1 96 ? 1.506 4.404 0.857 1.00 96.06 96 ILE A C 1
ATOM 750 O O . ILE A 1 96 ? 2.046 3.306 1.008 1.00 96.06 96 ILE A O 1
ATOM 754 N N . ASP A 1 97 ? 1.198 4.906 -0.336 1.00 89.69 97 ASP A N 1
ATOM 755 C CA . ASP A 1 97 ? 1.708 4.349 -1.590 1.00 89.69 97 ASP A CA 1
ATOM 756 C C . ASP A 1 97 ? 3.076 4.964 -1.887 1.00 89.69 97 ASP A C 1
ATOM 758 O O . ASP A 1 97 ? 3.201 6.163 -2.158 1.00 89.69 97 ASP A O 1
ATOM 762 N N . ARG A 1 98 ? 4.125 4.140 -1.812 1.00 87.25 98 ARG A N 1
ATOM 763 C CA . ARG A 1 98 ? 5.505 4.621 -1.914 1.00 87.25 98 ARG A CA 1
ATOM 764 C C . ARG A 1 98 ? 5.938 5.004 -3.326 1.00 87.25 98 ARG A C 1
ATOM 766 O O . ARG A 1 98 ? 7.007 5.604 -3.446 1.00 87.25 98 ARG A O 1
ATOM 773 N N . THR A 1 99 ? 5.113 4.773 -4.349 1.00 73.12 99 THR A N 1
ATOM 774 C CA . THR A 1 99 ? 5.335 5.326 -5.699 1.00 73.12 99 THR A CA 1
ATOM 775 C C . THR A 1 99 ? 5.103 6.837 -5.748 1.00 73.12 99 THR A C 1
ATOM 777 O O . THR A 1 99 ? 5.747 7.537 -6.525 1.00 73.12 99 THR A O 1
ATOM 780 N N . ARG A 1 100 ? 4.234 7.361 -4.871 1.00 79.44 100 ARG A N 1
ATOM 781 C CA . ARG A 1 100 ? 3.849 8.784 -4.817 1.00 79.44 100 ARG A CA 1
ATOM 782 C C . ARG A 1 100 ? 4.580 9.582 -3.751 1.00 79.44 100 ARG A C 1
ATOM 784 O O . ARG A 1 100 ? 4.505 10.805 -3.714 1.00 79.44 100 ARG A O 1
ATOM 791 N N . GLY A 1 101 ? 5.266 8.900 -2.843 1.00 83.00 101 GLY A N 1
ATOM 792 C CA . GLY A 1 101 ? 6.019 9.535 -1.773 1.00 83.00 101 GLY A CA 1
ATOM 793 C C . GLY A 1 101 ? 6.130 8.650 -0.544 1.00 83.00 101 GLY A C 1
ATOM 794 O O . GLY A 1 101 ? 5.420 7.664 -0.384 1.00 83.00 101 GLY A O 1
ATOM 795 N N . ARG A 1 102 ? 7.045 9.007 0.353 1.00 89.00 102 ARG A N 1
ATOM 796 C CA . ARG A 1 102 ? 7.241 8.301 1.624 1.00 89.00 102 ARG A CA 1
ATOM 797 C C . ARG A 1 102 ? 6.717 9.147 2.773 1.00 89.00 102 ARG A C 1
ATOM 799 O O . ARG A 1 102 ? 6.710 10.373 2.694 1.00 89.00 102 ARG A O 1
ATOM 806 N N . PHE A 1 103 ? 6.344 8.490 3.867 1.00 91.94 103 PHE A N 1
ATOM 807 C CA . PHE A 1 103 ? 6.008 9.201 5.093 1.00 91.94 103 PHE A CA 1
ATOM 808 C C . PHE A 1 103 ? 7.233 9.991 5.604 1.00 91.94 103 PHE A C 1
ATOM 810 O O . PHE A 1 103 ? 8.325 9.415 5.687 1.00 91.94 103 PHE A O 1
ATOM 817 N N . PRO A 1 104 ? 7.098 11.285 5.952 1.00 91.50 104 PRO A N 1
ATOM 818 C CA . PRO A 1 104 ? 8.229 12.093 6.397 1.00 91.50 104 PRO A CA 1
ATOM 819 C C . PRO A 1 104 ? 8.871 11.541 7.677 1.00 91.50 104 PRO A C 1
ATOM 821 O O . PRO A 1 104 ? 8.238 11.482 8.731 1.00 91.50 104 PRO A O 1
ATOM 824 N N . LEU A 1 105 ? 10.165 11.202 7.621 1.00 91.31 105 LEU A N 1
ATOM 825 C CA . LEU A 1 105 ? 10.890 10.612 8.761 1.00 91.31 105 LEU A CA 1
ATOM 826 C C . LEU A 1 105 ? 10.928 11.512 10.004 1.00 91.31 105 LEU A C 1
ATOM 828 O O . LEU A 1 105 ? 11.068 11.005 11.115 1.00 91.31 105 LEU A O 1
ATOM 832 N N . ARG A 1 106 ? 10.780 12.830 9.822 1.00 92.44 106 ARG A N 1
ATOM 833 C CA . ARG A 1 106 ? 10.703 13.816 10.909 1.00 92.44 106 ARG A CA 1
ATOM 834 C C . ARG A 1 106 ? 9.476 13.651 11.816 1.00 92.44 106 ARG A C 1
ATOM 836 O O . ARG A 1 106 ? 9.501 14.177 12.916 1.00 92.44 106 ARG A O 1
ATOM 843 N N . TYR A 1 107 ? 8.440 12.941 11.356 1.00 93.00 107 TYR A N 1
ATOM 844 C CA . TYR A 1 107 ? 7.208 12.670 12.111 1.00 93.00 107 TYR A CA 1
ATOM 845 C C . TYR A 1 107 ? 7.010 11.174 12.394 1.00 93.00 107 TYR A C 1
ATOM 847 O O . TYR A 1 107 ? 5.894 10.724 12.663 1.00 93.00 107 TYR A O 1
ATOM 855 N N . ARG A 1 108 ? 8.068 10.361 12.258 1.00 91.06 108 ARG A N 1
ATOM 856 C CA . ARG A 1 108 ? 8.000 8.890 12.344 1.00 91.06 108 ARG A CA 1
ATOM 857 C C . ARG A 1 108 ? 7.401 8.378 13.655 1.00 91.06 108 ARG A C 1
ATOM 859 O O . ARG A 1 108 ? 6.868 7.279 13.686 1.00 91.06 108 ARG A O 1
ATOM 866 N N . GLU A 1 109 ? 7.472 9.160 14.725 1.00 90.56 109 GLU A N 1
ATOM 867 C CA . GLU A 1 109 ? 6.906 8.842 16.034 1.00 90.56 109 GLU A CA 1
ATOM 868 C C . GLU A 1 109 ? 5.370 8.817 16.054 1.00 90.56 109 GLU A C 1
ATOM 870 O O . GLU A 1 109 ? 4.776 8.312 17.005 1.00 90.56 109 GLU A O 1
ATOM 875 N N . LEU A 1 110 ? 4.716 9.343 15.013 1.00 93.62 110 LEU A N 1
ATOM 876 C CA . LEU A 1 110 ? 3.276 9.191 14.806 1.00 93.62 110 LEU A CA 1
ATOM 877 C C . LEU A 1 110 ? 2.885 7.778 14.354 1.00 93.62 110 LEU A C 1
ATOM 879 O O . LEU A 1 110 ? 1.723 7.384 14.499 1.00 93.62 110 LEU A O 1
ATOM 883 N N . LEU A 1 111 ? 3.830 7.028 13.786 1.00 95.31 111 LEU A N 1
ATOM 884 C CA . LEU A 1 111 ? 3.576 5.714 13.221 1.00 95.31 111 LEU A CA 1
ATOM 885 C C . LEU A 1 111 ? 3.730 4.617 14.285 1.00 95.31 111 LEU A C 1
ATOM 887 O O . LEU A 1 111 ? 4.616 4.681 15.135 1.00 95.31 111 LEU A O 1
ATOM 891 N N . PRO A 1 112 ? 2.927 3.543 14.208 1.00 93.62 112 PRO A N 1
ATOM 892 C CA . PRO A 1 112 ? 3.098 2.354 15.037 1.00 93.62 112 PRO A CA 1
ATOM 893 C C . PRO A 1 112 ? 4.302 1.488 14.613 1.00 93.62 112 PRO A C 1
ATOM 895 O O . PRO A 1 112 ? 4.469 0.399 15.146 1.00 93.62 112 PRO A O 1
ATOM 898 N N . TYR A 1 113 ? 5.119 1.933 13.652 1.00 94.81 113 TYR A N 1
ATOM 899 C CA . TYR A 1 113 ? 6.244 1.190 13.083 1.00 94.81 113 TYR A CA 1
ATOM 900 C C . TYR A 1 113 ? 7.381 2.140 12.697 1.00 94.81 113 TYR A C 1
ATOM 902 O O . TYR A 1 113 ? 7.124 3.253 12.237 1.00 94.81 113 TYR A O 1
ATOM 910 N N . ASP A 1 114 ? 8.636 1.706 12.843 1.00 91.38 114 ASP A N 1
ATOM 911 C CA . ASP A 1 114 ? 9.783 2.527 12.447 1.00 91.38 114 ASP A CA 1
ATOM 912 C C . ASP A 1 114 ? 9.934 2.546 10.920 1.00 91.38 114 ASP A C 1
ATOM 914 O O . ASP A 1 114 ? 10.401 1.587 10.303 1.00 91.38 114 ASP A O 1
ATOM 918 N N . ALA A 1 115 ? 9.569 3.677 10.312 1.00 88.12 115 ALA A N 1
ATOM 919 C CA . ALA A 1 115 ? 9.636 3.881 8.867 1.00 88.12 115 ALA A CA 1
ATOM 920 C C . ALA A 1 115 ? 11.044 3.710 8.264 1.00 88.12 115 ALA A C 1
ATOM 922 O O . ALA A 1 115 ? 11.162 3.530 7.054 1.00 88.12 115 ALA A O 1
ATOM 923 N N . ARG A 1 116 ? 12.112 3.741 9.075 1.00 88.31 116 ARG A N 1
ATOM 924 C CA . ARG A 1 116 ? 13.491 3.512 8.608 1.00 88.31 116 ARG A CA 1
ATOM 925 C C . ARG A 1 116 ? 13.789 2.054 8.273 1.00 88.31 116 ARG A C 1
ATOM 927 O O . ARG A 1 116 ? 14.714 1.800 7.513 1.00 88.31 116 ARG A O 1
ATOM 934 N N . LEU A 1 117 ? 13.043 1.115 8.853 1.00 89.81 117 LEU A N 1
ATOM 935 C CA . LEU A 1 117 ? 13.268 -0.320 8.660 1.00 89.81 117 LEU A CA 1
ATOM 936 C C . LEU A 1 117 ? 12.619 -0.853 7.378 1.00 89.81 117 LEU A C 1
ATOM 938 O O . LEU A 1 117 ? 12.879 -1.987 6.990 1.00 89.81 117 LEU A O 1
ATOM 942 N N . ILE A 1 118 ? 11.773 -0.046 6.735 1.00 87.75 118 ILE A N 1
ATOM 943 C CA . ILE A 1 118 ? 10.981 -0.459 5.582 1.00 87.75 118 ILE A CA 1
ATOM 944 C C . ILE A 1 118 ? 11.873 -0.495 4.339 1.00 87.75 118 ILE A C 1
ATOM 946 O O . ILE A 1 118 ? 12.265 0.552 3.811 1.00 87.75 118 ILE A O 1
ATOM 950 N N . ARG A 1 119 ? 12.145 -1.699 3.835 1.00 82.19 119 ARG A N 1
ATOM 951 C CA . ARG A 1 119 ? 12.848 -1.901 2.562 1.00 82.19 119 ARG A CA 1
ATOM 952 C C . ARG A 1 119 ? 11.938 -1.580 1.397 1.00 82.19 119 ARG A C 1
ATOM 954 O O . ARG A 1 119 ? 10.721 -1.473 1.545 1.00 82.19 119 ARG A O 1
ATOM 961 N N . ILE A 1 120 ? 12.513 -1.434 0.211 1.00 76.88 120 ILE A N 1
ATOM 962 C CA . ILE A 1 120 ? 11.744 -0.998 -0.947 1.00 76.88 120 ILE A CA 1
ATOM 963 C C . ILE A 1 120 ? 10.646 -2.021 -1.302 1.00 76.88 120 ILE A C 1
ATOM 965 O O . ILE A 1 120 ? 9.527 -1.580 -1.510 1.00 76.88 120 ILE A O 1
ATOM 969 N N . GLN A 1 121 ? 10.871 -3.339 -1.216 1.00 74.56 121 GLN A N 1
ATOM 970 C CA . GLN A 1 121 ? 9.834 -4.370 -1.470 1.00 74.56 121 GLN A CA 1
ATOM 971 C C . GLN A 1 121 ? 8.817 -4.597 -0.353 1.00 74.56 121 GLN A C 1
ATOM 973 O O . GLN A 1 121 ? 7.858 -5.344 -0.542 1.00 74.56 121 GLN A O 1
ATOM 978 N N . ASP A 1 122 ? 9.018 -4.005 0.822 1.00 85.06 122 ASP A N 1
ATOM 979 C CA . ASP A 1 122 ? 8.229 -4.399 1.983 1.00 85.06 122 ASP A CA 1
ATOM 980 C C . ASP A 1 122 ? 6.797 -3.854 1.901 1.00 85.06 122 ASP A C 1
ATOM 982 O O . ASP A 1 122 ? 6.553 -2.649 1.789 1.00 85.06 122 ASP A O 1
ATOM 986 N N . VAL A 1 123 ? 5.824 -4.740 2.041 1.00 91.25 123 VAL A N 1
ATOM 987 C CA . VAL A 1 123 ? 4.465 -4.369 2.412 1.00 91.25 123 VAL A CA 1
ATOM 988 C C . VAL A 1 123 ? 4.369 -4.445 3.925 1.00 91.25 123 VAL A C 1
ATOM 990 O O . VAL A 1 123 ? 4.600 -5.493 4.528 1.00 91.25 123 VAL A O 1
ATOM 993 N N . VAL A 1 124 ? 4.036 -3.318 4.544 1.00 97.25 124 VAL A N 1
ATOM 994 C CA . VAL A 1 124 ? 3.942 -3.172 5.993 1.00 97.25 124 VAL A CA 1
ATOM 995 C C . VAL A 1 124 ? 2.508 -2.858 6.366 1.00 97.25 124 VAL A C 1
ATOM 997 O O . VAL A 1 124 ? 1.951 -1.865 5.907 1.00 97.25 124 VAL A O 1
ATOM 1000 N N . ILE A 1 125 ? 1.942 -3.672 7.253 1.00 98.06 125 ILE A N 1
ATOM 1001 C CA . ILE A 1 125 ? 0.761 -3.326 8.040 1.00 98.06 125 ILE A CA 1
ATOM 1002 C C . ILE A 1 125 ? 1.191 -3.318 9.500 1.00 98.06 125 ILE A C 1
ATOM 1004 O O . ILE A 1 125 ? 1.623 -4.339 10.033 1.00 98.06 125 ILE A O 1
ATOM 1008 N N . ALA A 1 126 ? 1.035 -2.194 10.176 1.00 97.75 126 ALA A N 1
ATOM 1009 C CA . ALA A 1 126 ? 1.342 -2.072 11.587 1.00 97.75 126 ALA A CA 1
ATOM 1010 C C . ALA A 1 126 ? 0.205 -1.395 12.334 1.00 97.75 126 ALA A C 1
ATOM 1012 O O . ALA A 1 126 ? -0.417 -0.462 11.830 1.00 97.75 126 ALA A O 1
ATOM 1013 N N . GLY A 1 127 ? -0.056 -1.856 13.551 1.00 97.00 127 GLY A N 1
ATOM 1014 C CA . GLY A 1 127 ? -1.056 -1.257 14.411 1.00 97.00 127 GLY A CA 1
ATOM 1015 C C . GLY A 1 127 ? -0.562 -1.069 15.833 1.00 97.00 127 GLY A C 1
ATOM 1016 O O . GLY A 1 127 ? 0.105 -1.926 16.411 1.00 97.00 127 GLY A O 1
ATOM 1017 N N . SER A 1 128 ? -0.947 0.054 16.423 1.00 96.31 128 SER A N 1
ATOM 1018 C CA . SER A 1 128 ? -0.889 0.292 17.858 1.00 96.31 128 SER A CA 1
ATOM 1019 C C . SER A 1 128 ? -2.253 0.760 18.355 1.00 96.31 128 SER A C 1
ATOM 1021 O O . SER A 1 128 ? -3.166 1.051 17.577 1.00 96.31 128 SER A O 1
ATOM 1023 N N . VAL A 1 129 ? -2.428 0.774 19.674 1.00 95.25 129 VAL A N 1
ATOM 1024 C CA . VAL A 1 129 ? -3.683 1.189 20.298 1.00 95.25 129 VAL A CA 1
ATOM 1025 C C . VAL A 1 129 ? -3.385 2.195 21.389 1.00 95.25 129 VAL A C 1
ATOM 1027 O O . VAL A 1 129 ? -2.610 1.915 22.303 1.00 95.25 129 VAL A O 1
ATOM 1030 N N . VAL A 1 130 ? -4.036 3.348 21.293 1.00 93.56 130 VAL A N 1
ATOM 1031 C CA . VAL A 1 130 ? -3.977 4.423 22.278 1.00 93.56 130 VAL A CA 1
ATOM 1032 C C . VAL A 1 130 ? -5.264 4.387 23.091 1.00 93.56 130 VAL A C 1
ATOM 1034 O O . VAL A 1 130 ? -6.359 4.235 22.544 1.00 93.56 130 VAL A O 1
ATOM 1037 N N . ARG A 1 131 ? -5.144 4.510 24.413 1.00 91.69 131 ARG A N 1
ATOM 1038 C CA . ARG A 1 131 ? -6.301 4.615 25.301 1.00 91.69 131 ARG A CA 1
ATOM 1039 C C . ARG A 1 131 ? -6.558 6.084 25.616 1.00 91.69 131 ARG A C 1
ATOM 1041 O O . ARG A 1 131 ? -5.754 6.700 26.302 1.00 91.69 131 ARG A O 1
ATOM 1048 N N . LEU A 1 132 ? -7.684 6.618 25.152 1.00 89.62 132 LEU A N 1
ATOM 1049 C CA . LEU A 1 132 ? -8.113 7.999 25.393 1.00 89.62 132 LEU A CA 1
ATOM 1050 C C . LEU A 1 132 ? -9.544 7.982 25.929 1.00 89.62 132 LEU A C 1
ATOM 1052 O O . LEU A 1 132 ? -10.381 7.236 25.423 1.00 89.62 132 LEU A O 1
ATOM 1056 N N . ASN A 1 133 ? -9.836 8.768 26.967 1.00 86.56 133 ASN A N 1
ATOM 1057 C CA . ASN A 1 133 ? -11.179 8.878 27.559 1.00 86.56 133 ASN A CA 1
ATOM 1058 C C . ASN A 1 133 ? -11.830 7.512 27.852 1.00 86.56 133 ASN A 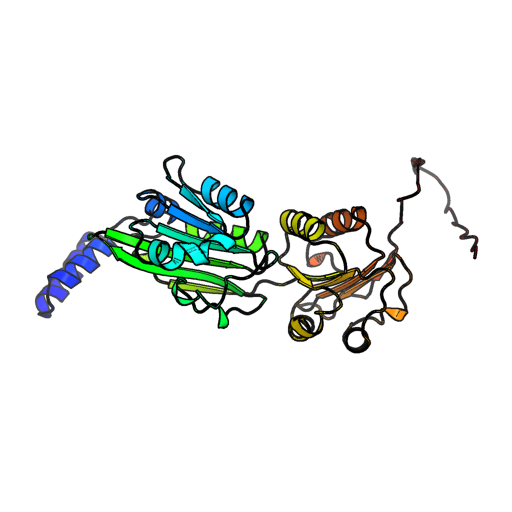C 1
ATOM 1060 O O . ASN A 1 133 ? -12.989 7.264 27.525 1.00 86.56 133 ASN A O 1
ATOM 1064 N N . ARG A 1 134 ? -11.047 6.586 28.428 1.00 87.44 134 ARG A N 1
ATOM 1065 C CA . ARG A 1 134 ? -11.421 5.186 28.728 1.00 87.44 134 ARG A CA 1
ATOM 1066 C C . ARG A 1 134 ? -11.754 4.308 27.505 1.00 87.44 134 ARG A C 1
ATOM 1068 O O . ARG A 1 134 ? -11.981 3.115 27.701 1.00 87.44 134 ARG A O 1
ATOM 1075 N N . LYS A 1 135 ? -11.696 4.832 26.278 1.00 90.62 135 LYS A N 1
ATOM 1076 C CA . LYS A 1 135 ? -11.891 4.110 25.010 1.00 90.62 135 LYS A CA 1
ATOM 1077 C C . LYS A 1 135 ? -10.547 3.759 24.364 1.00 90.62 135 LYS A C 1
ATOM 1079 O O . LYS A 1 135 ? -9.524 4.369 24.665 1.00 90.62 135 LYS A O 1
ATOM 1084 N N . ASN A 1 136 ? -10.541 2.738 23.508 1.00 93.31 136 ASN A N 1
ATOM 1085 C CA . ASN A 1 136 ? -9.352 2.290 22.779 1.00 93.31 136 ASN A CA 1
ATOM 1086 C C . ASN A 1 136 ? -9.464 2.729 21.316 1.00 93.31 136 ASN A C 1
ATOM 1088 O O . ASN A 1 136 ? -10.414 2.335 20.641 1.00 93.31 136 ASN A O 1
ATOM 1092 N N . PHE A 1 137 ? -8.473 3.465 20.824 1.00 96.38 137 PHE A N 1
ATOM 1093 C CA . PHE A 1 137 ? -8.394 3.913 19.440 1.00 96.38 137 PHE A CA 1
ATOM 1094 C C . PHE A 1 137 ? -7.172 3.314 18.755 1.00 96.38 137 PHE A C 1
ATOM 1096 O O . PHE A 1 137 ? -6.072 3.302 19.303 1.00 96.38 137 PHE A O 1
ATOM 1103 N N . ALA A 1 138 ? -7.376 2.813 17.545 1.00 96.81 138 ALA A N 1
ATOM 1104 C CA . ALA A 1 138 ? -6.313 2.271 16.710 1.00 96.81 138 ALA A CA 1
ATOM 1105 C C . ALA A 1 138 ? -5.479 3.392 16.073 1.00 96.81 138 ALA A C 1
ATOM 1107 O O . ALA A 1 138 ? -6.012 4.431 15.668 1.00 96.81 138 ALA A O 1
ATOM 1108 N N . ARG A 1 139 ? -4.177 3.145 15.956 1.00 97.44 139 ARG A N 1
ATOM 1109 C CA . ARG A 1 139 ? -3.256 3.837 15.056 1.00 97.44 139 ARG A CA 1
ATOM 1110 C C . ARG A 1 139 ? -2.736 2.786 14.100 1.00 97.44 139 ARG A C 1
ATOM 1112 O O . ARG A 1 139 ? -2.056 1.862 14.531 1.00 97.44 139 ARG A O 1
ATOM 1119 N N . LEU A 1 140 ? -3.132 2.880 12.846 1.00 98.06 140 LEU A N 1
ATOM 1120 C CA . LEU A 1 140 ? -2.837 1.890 11.823 1.00 98.06 140 LEU A CA 1
ATOM 1121 C C . LEU A 1 140 ? -1.939 2.527 10.781 1.00 98.06 140 LEU A C 1
ATOM 1123 O O . LEU A 1 140 ? -2.093 3.698 10.459 1.00 98.06 140 LEU A O 1
ATOM 1127 N N . PHE A 1 141 ? -1.007 1.755 10.259 1.00 98.19 141 PHE A N 1
ATOM 1128 C CA . PHE A 1 141 ? -0.093 2.177 9.220 1.00 98.19 141 PHE A CA 1
ATOM 1129 C C . PHE A 1 141 ? -0.014 1.084 8.176 1.00 98.19 141 PHE A C 1
ATOM 1131 O O . PHE A 1 141 ? 0.335 -0.052 8.492 1.00 98.19 141 PHE A O 1
ATOM 1138 N N . ILE A 1 142 ? -0.362 1.446 6.950 1.00 98.19 142 ILE A N 1
ATOM 1139 C CA . ILE A 1 142 ? -0.163 0.643 5.759 1.00 98.19 142 ILE A CA 1
ATOM 1140 C C . ILE A 1 142 ? 0.815 1.405 4.878 1.00 98.19 142 ILE A C 1
ATOM 1142 O O . ILE A 1 142 ? 0.559 2.545 4.493 1.00 98.19 142 ILE A O 1
ATOM 1146 N N . SER A 1 143 ? 1.936 0.770 4.565 1.00 96.38 143 SER A N 1
ATOM 1147 C CA . SER A 1 143 ? 2.896 1.272 3.591 1.00 96.38 143 SER A CA 1
ATOM 1148 C C . SER A 1 143 ? 3.286 0.139 2.670 1.00 96.38 143 SER A C 1
ATOM 1150 O O . SER A 1 143 ? 3.784 -0.883 3.135 1.00 96.38 143 SER A O 1
ATOM 1152 N N . ALA A 1 144 ? 3.114 0.337 1.373 1.00 91.44 144 ALA A N 1
ATOM 1153 C CA . ALA A 1 144 ? 3.426 -0.672 0.371 1.00 91.44 144 ALA A CA 1
ATOM 1154 C C . ALA A 1 144 ? 4.292 -0.072 -0.751 1.00 91.44 144 ALA A C 1
ATOM 1156 O O . ALA A 1 144 ? 4.412 1.155 -0.834 1.00 91.44 144 ALA A O 1
ATOM 1157 N N . PRO A 1 145 ? 4.975 -0.895 -1.567 1.00 80.69 145 PRO A N 1
ATOM 1158 C CA . PRO A 1 145 ? 5.761 -0.396 -2.693 1.00 80.69 145 PRO A CA 1
ATOM 1159 C C . PRO A 1 145 ? 4.901 0.220 -3.798 1.00 80.69 145 PRO A C 1
ATOM 1161 O O . PRO A 1 145 ? 5.413 1.069 -4.511 1.00 80.69 145 PRO A O 1
ATOM 1164 N N . SER A 1 146 ? 3.628 -0.177 -3.913 1.00 77.69 146 SER A N 1
ATOM 1165 C CA . SER A 1 146 ? 2.718 0.204 -4.998 1.00 77.69 146 SER A CA 1
ATOM 1166 C C . SER A 1 146 ? 1.294 0.489 -4.497 1.00 77.69 146 SER A C 1
ATOM 1168 O O . SER A 1 146 ? 0.910 0.105 -3.382 1.00 77.69 146 SER A O 1
ATOM 1170 N N . TYR A 1 147 ? 0.475 1.096 -5.359 1.00 84.00 147 TYR A N 1
ATOM 1171 C CA . TYR A 1 147 ? -0.967 1.234 -5.155 1.00 84.00 147 TYR A CA 1
ATOM 1172 C C . TYR A 1 147 ? -1.655 -0.132 -4.984 1.00 84.00 147 TYR A C 1
ATOM 1174 O O . TYR A 1 147 ? -2.381 -0.340 -4.012 1.00 84.00 147 TYR A O 1
ATOM 1182 N N . HIS A 1 148 ? -1.364 -1.094 -5.863 1.00 82.19 148 HIS A N 1
ATOM 1183 C CA . HIS A 1 148 ? -1.960 -2.431 -5.840 1.00 82.19 148 HIS A CA 1
ATOM 1184 C C . HIS A 1 148 ? -1.645 -3.211 -4.548 1.00 82.19 148 HIS A C 1
ATOM 1186 O O . HIS A 1 148 ? -2.568 -3.681 -3.879 1.00 82.19 148 HIS A O 1
ATOM 1192 N N . ALA A 1 149 ? -0.379 -3.273 -4.119 1.00 84.31 149 ALA A N 1
ATOM 1193 C CA . ALA A 1 149 ? -0.013 -3.875 -2.835 1.00 84.31 149 ALA A CA 1
ATOM 1194 C C . ALA A 1 149 ? -0.658 -3.150 -1.648 1.00 84.31 149 ALA A C 1
ATOM 1196 O O . ALA A 1 149 ? -0.979 -3.783 -0.640 1.00 84.31 149 ALA A O 1
ATOM 1197 N N . THR A 1 150 ? -0.883 -1.835 -1.756 1.00 93.06 150 THR A N 1
ATOM 1198 C CA . THR A 1 150 ? -1.629 -1.087 -0.735 1.00 93.06 150 THR A CA 1
ATOM 1199 C C . THR A 1 150 ? -3.076 -1.576 -0.659 1.00 93.06 150 THR A C 1
ATOM 1201 O O . THR A 1 150 ? -3.567 -1.799 0.448 1.00 93.06 150 THR A O 1
ATOM 1204 N N . LEU A 1 151 ? -3.745 -1.816 -1.797 1.00 92.88 151 LEU A N 1
ATOM 1205 C CA . LEU A 1 151 ? -5.103 -2.382 -1.824 1.00 92.88 151 LEU A CA 1
ATOM 1206 C C . LEU A 1 151 ? -5.149 -3.766 -1.173 1.00 92.88 151 LEU A C 1
ATOM 1208 O O . LEU A 1 151 ? -5.945 -3.986 -0.262 1.00 92.88 151 LEU A O 1
ATOM 1212 N N . GLN A 1 152 ? -4.236 -4.661 -1.553 1.00 91.38 152 GLN A N 1
ATOM 1213 C CA . GLN A 1 152 ? -4.159 -6.000 -0.961 1.00 91.38 152 GLN A CA 1
ATOM 1214 C C . GLN A 1 152 ? -3.904 -5.952 0.551 1.00 91.38 152 GLN A C 1
ATOM 1216 O O . GLN A 1 152 ? -4.478 -6.726 1.321 1.00 91.38 152 GLN A O 1
ATOM 1221 N N . ALA A 1 153 ? -3.049 -5.031 1.001 1.00 96.06 153 ALA A N 1
ATOM 1222 C CA . ALA A 1 153 ? -2.787 -4.825 2.417 1.00 96.06 153 ALA A CA 1
ATOM 1223 C C . ALA A 1 153 ? -4.021 -4.287 3.162 1.00 96.06 153 ALA A C 1
ATOM 1225 O O . ALA A 1 153 ? -4.297 -4.730 4.280 1.00 96.06 153 ALA A O 1
ATOM 1226 N N . MET A 1 154 ? -4.787 -3.378 2.548 1.00 97.19 154 MET A N 1
ATOM 1227 C CA . MET A 1 154 ? -6.066 -2.913 3.091 1.00 97.19 154 MET A CA 1
ATOM 1228 C C . MET A 1 154 ? -7.057 -4.066 3.221 1.00 97.19 154 MET A C 1
ATOM 1230 O O . MET A 1 154 ? -7.599 -4.264 4.307 1.00 97.19 154 MET A O 1
ATOM 1234 N N . ASP A 1 155 ? -7.232 -4.869 2.172 1.00 96.50 155 ASP A N 1
ATOM 1235 C CA . ASP A 1 155 ? -8.141 -6.018 2.179 1.00 96.50 155 ASP A CA 1
ATOM 1236 C C . ASP A 1 155 ? -7.752 -7.021 3.263 1.00 96.50 155 ASP A C 1
ATOM 1238 O O . ASP A 1 155 ? -8.589 -7.439 4.068 1.00 96.50 155 ASP A O 1
ATOM 1242 N N . LYS A 1 156 ? -6.459 -7.341 3.368 1.00 95.81 156 LYS A N 1
ATOM 1243 C CA . LYS A 1 156 ? -5.924 -8.209 4.421 1.00 95.81 156 LYS A CA 1
ATOM 1244 C C . LYS A 1 156 ? -6.209 -7.653 5.814 1.00 95.81 156 LYS A C 1
ATOM 1246 O O . LYS A 1 156 ? -6.678 -8.392 6.678 1.00 95.81 156 LYS A O 1
ATOM 1251 N N . LEU A 1 157 ? -5.950 -6.366 6.056 1.00 96.94 157 LEU A N 1
ATOM 1252 C CA . LEU A 1 157 ? -6.210 -5.738 7.354 1.00 96.94 157 LEU A CA 1
ATOM 1253 C C . LEU A 1 157 ? -7.702 -5.772 7.701 1.00 96.94 157 LEU A C 1
ATOM 1255 O O . LEU A 1 157 ? -8.065 -6.217 8.790 1.00 96.94 157 LEU A O 1
ATOM 1259 N N . LEU A 1 158 ? -8.550 -5.300 6.787 1.00 96.44 158 LEU A N 1
ATOM 1260 C CA . LEU A 1 158 ? -9.977 -5.070 7.009 1.00 96.44 158 LEU A CA 1
ATOM 1261 C C . LEU A 1 158 ? -10.775 -6.374 7.127 1.00 96.44 158 LEU A C 1
ATOM 1263 O O . LEU A 1 158 ? -11.689 -6.447 7.952 1.00 96.44 158 LEU A O 1
ATOM 1267 N N . SER A 1 159 ? -10.384 -7.414 6.387 1.00 95.69 159 SER A N 1
ATOM 1268 C CA . SER A 1 159 ? -10.974 -8.758 6.480 1.00 95.69 159 SER A CA 1
ATOM 1269 C C . SER A 1 159 ? -10.464 -9.572 7.673 1.00 95.69 159 SER A C 1
ATOM 1271 O O . SER A 1 159 ? -11.058 -10.594 8.023 1.00 95.69 159 SER A O 1
ATOM 1273 N N . THR A 1 160 ? -9.383 -9.142 8.339 1.00 95.19 160 THR A N 1
ATOM 1274 C CA . THR A 1 160 ? -8.836 -9.915 9.456 1.00 95.19 160 THR A CA 1
ATOM 1275 C C . THR A 1 160 ? -9.836 -9.981 10.608 1.00 95.19 160 THR A C 1
ATOM 1277 O O . THR A 1 160 ? -10.190 -8.975 11.221 1.00 95.19 160 THR A O 1
ATOM 1280 N N . ASN A 1 161 ? -10.215 -11.207 10.957 1.00 95.69 161 ASN A N 1
ATOM 1281 C CA . ASN A 1 161 ? -11.128 -11.501 12.049 1.00 95.69 161 ASN A CA 1
ATOM 1282 C C . ASN A 1 161 ? -10.498 -11.207 13.420 1.00 95.69 161 ASN A C 1
ATOM 1284 O O . ASN A 1 161 ? -9.582 -11.905 13.869 1.00 95.69 161 ASN A O 1
ATOM 1288 N N . ILE A 1 162 ? -11.027 -10.191 14.102 1.00 94.56 162 ILE A N 1
ATOM 1289 C CA . ILE A 1 162 ? -10.601 -9.719 15.422 1.00 94.56 162 ILE A CA 1
ATOM 1290 C C . ILE A 1 162 ? -11.777 -9.678 16.403 1.00 94.56 162 ILE A C 1
ATOM 1292 O O . ILE A 1 162 ? -12.937 -9.571 16.014 1.00 94.56 162 ILE A O 1
ATOM 1296 N N . ARG A 1 163 ? -11.488 -9.786 17.698 1.00 93.12 163 ARG A N 1
ATOM 1297 C CA . ARG A 1 163 ? -12.479 -9.707 18.783 1.00 93.12 163 ARG A CA 1
ATOM 1298 C C . ARG A 1 163 ? -12.613 -8.287 19.322 1.00 93.12 163 ARG A C 1
ATOM 1300 O O . ARG A 1 163 ? -13.704 -7.845 19.669 1.00 93.12 163 ARG A O 1
ATOM 1307 N N . GLU A 1 164 ? -11.498 -7.568 19.393 1.00 93.12 164 GLU A N 1
ATOM 1308 C CA . GLU A 1 164 ? -11.437 -6.189 19.871 1.00 93.12 164 GLU A CA 1
ATOM 1309 C C . GLU A 1 164 ? -10.351 -5.381 19.152 1.00 93.12 164 GLU A C 1
ATOM 1311 O O . GLU A 1 164 ? -9.410 -5.938 18.595 1.00 93.12 164 GLU A O 1
ATOM 1316 N N . VAL A 1 165 ? -10.433 -4.047 19.217 1.00 92.06 165 VAL A N 1
ATOM 1317 C CA . VAL A 1 165 ? -9.455 -3.128 18.597 1.00 92.06 165 VAL A CA 1
ATOM 1318 C C . VAL A 1 165 ? -8.017 -3.414 19.054 1.00 92.06 165 VAL A C 1
ATOM 1320 O O . VAL A 1 165 ? -7.076 -3.234 18.288 1.00 92.06 165 VAL A O 1
ATOM 1323 N N . ARG A 1 166 ? -7.828 -3.899 20.288 1.00 92.38 166 ARG A N 1
ATOM 1324 C CA . ARG A 1 166 ? -6.508 -4.266 20.832 1.00 92.38 166 ARG A CA 1
ATOM 1325 C C . ARG A 1 166 ? -5.824 -5.390 20.060 1.00 92.38 166 ARG A C 1
ATOM 1327 O O . ARG A 1 166 ? -4.598 -5.432 20.055 1.00 92.38 166 ARG A O 1
ATOM 1334 N N . ASP A 1 167 ? -6.580 -6.239 19.369 1.00 92.81 167 ASP A N 1
ATOM 1335 C CA . ASP A 1 167 ? -6.038 -7.303 18.518 1.00 92.81 167 ASP A CA 1
ATOM 1336 C C . ASP A 1 167 ? -5.280 -6.741 17.306 1.00 92.81 167 ASP A C 1
ATOM 1338 O O . ASP A 1 167 ? -4.499 -7.451 16.678 1.00 92.81 167 ASP A O 1
ATOM 1342 N N . LEU A 1 168 ? -5.485 -5.462 16.970 1.00 94.00 168 LEU A N 1
ATOM 1343 C CA . LEU A 1 168 ? -4.749 -4.772 15.914 1.00 94.00 168 LEU A CA 1
ATOM 1344 C C . LEU A 1 168 ? -3.346 -4.335 16.351 1.00 94.00 168 LEU A C 1
ATOM 1346 O O . LEU A 1 168 ? -2.584 -3.878 15.507 1.00 94.00 168 LEU A O 1
ATOM 1350 N N . LYS A 1 169 ? -2.973 -4.495 17.630 1.00 94.50 169 LYS A N 1
ATOM 1351 C CA . LYS A 1 169 ? -1.617 -4.208 18.117 1.00 94.50 169 LYS A CA 1
ATOM 1352 C C . LYS A 1 169 ? -0.627 -5.293 17.667 1.00 94.50 169 LYS A C 1
ATOM 1354 O O . LYS A 1 169 ? -0.259 -6.167 18.450 1.00 94.50 169 LYS A O 1
ATOM 1359 N N . ARG A 1 170 ? -0.236 -5.260 16.395 1.00 93.69 170 ARG A N 1
ATOM 1360 C CA . ARG A 1 170 ? 0.674 -6.216 15.746 1.00 93.69 170 ARG A CA 1
ATOM 1361 C C . ARG A 1 170 ? 1.261 -5.627 14.471 1.00 93.69 170 ARG A C 1
ATOM 1363 O O . ARG A 1 170 ? 0.723 -4.660 13.933 1.00 93.69 170 ARG A O 1
ATOM 1370 N N . HIS A 1 171 ? 2.330 -6.247 13.983 1.00 93.38 171 HIS A N 1
ATOM 1371 C CA . HIS A 1 171 ? 2.972 -5.895 12.722 1.00 93.38 171 HIS A CA 1
ATOM 1372 C C . HIS A 1 171 ? 2.972 -7.101 11.786 1.00 93.38 171 HIS A C 1
ATOM 1374 O O . HIS A 1 171 ? 3.247 -8.224 12.208 1.00 93.38 171 HIS A O 1
ATOM 1380 N N . TRP A 1 172 ? 2.696 -6.848 10.517 1.00 95.00 172 TRP A N 1
ATOM 1381 C CA . TRP A 1 172 ? 2.877 -7.779 9.421 1.00 95.00 172 TRP A CA 1
ATOM 1382 C C . TRP A 1 172 ? 3.783 -7.124 8.396 1.00 95.00 172 TRP A C 1
ATOM 1384 O O . TRP A 1 172 ? 3.489 -6.027 7.925 1.00 95.00 172 TRP A O 1
ATOM 1394 N N . VAL A 1 173 ? 4.867 -7.812 8.063 1.00 91.50 173 VAL A N 1
ATOM 1395 C CA . VAL A 1 173 ? 5.802 -7.390 7.026 1.00 91.50 173 VAL A CA 1
ATOM 1396 C C . VAL A 1 173 ? 6.014 -8.574 6.106 1.00 91.50 173 VAL A C 1
ATOM 1398 O O . VAL A 1 173 ? 6.321 -9.671 6.572 1.00 91.50 173 VAL A O 1
ATOM 1401 N N . TRP A 1 174 ? 5.800 -8.367 4.816 1.00 84.62 174 TRP A N 1
ATOM 1402 C CA . TRP A 1 174 ? 6.131 -9.343 3.788 1.00 84.62 174 TRP A CA 1
ATOM 1403 C C . TRP A 1 174 ? 6.678 -8.624 2.565 1.00 84.62 174 TRP A C 1
ATOM 1405 O O . TRP A 1 174 ? 6.496 -7.420 2.410 1.00 84.62 174 TRP A O 1
ATOM 1415 N N . GLN A 1 175 ? 7.366 -9.370 1.715 1.00 77.62 175 GLN A N 1
ATOM 1416 C CA . GLN A 1 175 ? 7.958 -8.851 0.493 1.00 77.62 175 GLN A CA 1
ATOM 1417 C C . GLN A 1 175 ? 7.092 -9.249 -0.692 1.00 77.62 175 GLN A C 1
ATOM 1419 O O . GLN A 1 175 ? 6.558 -10.359 -0.717 1.00 77.62 175 GLN A O 1
ATOM 1424 N N . VAL A 1 176 ? 6.943 -8.337 -1.645 1.00 65.62 176 VAL A N 1
ATOM 1425 C CA . VAL A 1 176 ? 6.301 -8.609 -2.934 1.00 65.62 176 VAL A CA 1
ATOM 1426 C C . VAL A 1 176 ? 7.342 -8.518 -4.049 1.00 65.62 176 VAL A C 1
ATOM 1428 O O . VAL A 1 176 ? 8.271 -7.713 -3.923 1.00 65.62 176 VAL A O 1
ATOM 1431 N N . PRO A 1 177 ? 7.228 -9.329 -5.118 1.00 59.91 177 PRO A N 1
ATOM 1432 C CA . PRO A 1 177 ? 8.053 -9.155 -6.307 1.00 59.91 177 PRO A CA 1
ATOM 1433 C C . PRO A 1 177 ? 7.879 -7.733 -6.833 1.00 59.91 177 PRO A C 1
ATOM 1435 O O . PRO A 1 177 ? 6.749 -7.284 -7.008 1.00 59.91 177 PRO A O 1
ATOM 1438 N N . ILE A 1 178 ? 8.982 -7.020 -7.052 1.00 61.94 178 ILE A N 1
ATOM 1439 C CA . ILE A 1 178 ? 8.936 -5.663 -7.592 1.00 61.94 178 ILE A CA 1
ATOM 1440 C C . ILE A 1 178 ? 9.285 -5.698 -9.078 1.00 61.94 178 ILE A C 1
ATOM 1442 O O . ILE A 1 178 ? 10.276 -6.292 -9.486 1.00 61.94 178 ILE A O 1
ATOM 1446 N N . LEU A 1 179 ? 8.535 -4.955 -9.874 1.00 61.75 179 LEU A N 1
ATOM 1447 C CA . LEU A 1 179 ? 8.951 -4.461 -11.172 1.00 61.75 179 LEU A CA 1
ATOM 1448 C C . LEU A 1 179 ? 9.711 -3.132 -11.021 1.00 61.75 179 LEU A C 1
ATOM 1450 O O . LEU A 1 179 ? 9.137 -2.123 -10.631 1.00 61.75 179 LEU A O 1
ATOM 1454 N N . VAL A 1 180 ? 10.995 -3.069 -11.337 1.00 61.44 180 VAL A N 1
ATOM 1455 C CA . VAL A 1 180 ? 11.739 -1.807 -11.395 1.00 61.44 180 VAL A CA 1
ATOM 1456 C C . VAL A 1 180 ? 11.539 -1.167 -12.765 1.00 61.44 180 VAL A C 1
ATOM 1458 O O . VAL A 1 180 ? 11.990 -1.689 -13.776 1.00 61.44 180 VAL A O 1
ATOM 1461 N N . VAL A 1 181 ? 10.884 -0.011 -12.812 1.00 61.69 181 VAL A N 1
ATOM 1462 C CA . VAL A 1 181 ? 10.725 0.780 -14.036 1.00 61.69 181 VAL A CA 1
ATOM 1463 C C . VAL A 1 181 ? 11.676 1.966 -13.982 1.00 61.69 181 VAL A C 1
ATOM 1465 O O . VAL A 1 181 ? 11.463 2.923 -13.238 1.00 61.69 181 VAL A O 1
ATOM 1468 N N . VAL A 1 182 ? 12.726 1.907 -14.789 1.00 61.69 182 VAL A N 1
ATOM 1469 C CA . VAL A 1 182 ? 13.650 3.007 -15.034 1.00 61.69 182 VAL A CA 1
ATOM 1470 C C . VAL A 1 182 ? 13.127 3.811 -16.215 1.00 61.69 182 VAL A C 1
ATOM 1472 O O . VAL A 1 182 ? 13.107 3.309 -17.334 1.00 61.69 182 VAL A O 1
ATOM 1475 N N . THR A 1 183 ? 12.692 5.052 -16.003 1.00 59.09 183 THR A N 1
ATOM 1476 C CA . THR A 1 183 ? 12.237 5.908 -17.112 1.00 59.09 183 THR A CA 1
ATOM 1477 C C . THR A 1 183 ? 12.364 7.394 -16.803 1.00 59.09 183 THR A C 1
ATOM 1479 O O . THR A 1 183 ? 12.437 7.797 -15.646 1.00 59.09 183 THR A O 1
ATOM 1482 N N . ASN A 1 184 ? 12.407 8.208 -17.854 1.00 54.12 184 ASN A N 1
ATOM 1483 C CA . ASN A 1 184 ? 12.338 9.667 -17.819 1.00 54.12 184 ASN A CA 1
ATOM 1484 C C . ASN A 1 184 ? 10.901 10.218 -17.949 1.00 54.12 184 ASN A C 1
ATOM 1486 O O . ASN A 1 184 ? 10.741 11.427 -18.105 1.00 54.12 184 ASN A O 1
ATOM 1490 N N . ALA A 1 185 ? 9.870 9.363 -17.910 1.00 58.03 185 ALA A N 1
ATOM 1491 C CA . ALA A 1 185 ? 8.473 9.795 -17.948 1.00 58.03 185 ALA A CA 1
ATOM 1492 C C . ALA A 1 185 ? 8.129 10.789 -16.817 1.00 58.03 185 ALA A C 1
ATOM 1494 O O . ALA A 1 185 ? 8.710 10.749 -15.729 1.00 58.03 185 ALA A O 1
ATOM 1495 N N . GLY A 1 186 ? 7.161 11.674 -17.072 1.00 55.44 186 GLY A N 1
ATOM 1496 C CA . GLY A 1 186 ? 6.661 12.627 -16.078 1.00 55.44 186 GLY A CA 1
ATOM 1497 C C . GLY A 1 186 ? 5.870 11.950 -14.951 1.00 55.44 186 GLY A C 1
ATOM 1498 O O . GLY A 1 186 ? 5.267 10.894 -15.148 1.00 55.44 186 GLY A O 1
ATOM 1499 N N . GLN A 1 187 ? 5.839 12.578 -13.764 1.00 60.34 187 GLN A N 1
ATOM 1500 C CA . GLN A 1 187 ? 5.172 12.048 -12.556 1.00 60.34 187 GLN A CA 1
ATOM 1501 C C . GLN A 1 187 ? 3.691 11.708 -12.783 1.00 60.34 187 GLN A C 1
ATOM 1503 O O . GLN A 1 187 ? 3.180 10.766 -12.187 1.00 60.34 187 GLN A O 1
ATOM 1508 N N . GLU A 1 188 ? 3.006 12.442 -13.657 1.00 59.00 188 GLU A N 1
ATOM 1509 C CA . GLU A 1 188 ? 1.604 12.197 -13.995 1.00 59.00 188 GLU A CA 1
ATOM 1510 C C . GLU A 1 188 ? 1.408 10.869 -14.742 1.00 59.00 188 GLU A C 1
ATOM 1512 O O . GLU A 1 188 ? 0.622 10.033 -14.298 1.00 59.00 188 GLU A O 1
ATOM 1517 N N . SER A 1 189 ? 2.193 10.605 -15.793 1.00 57.91 189 SER A N 1
ATOM 1518 C CA . SER A 1 189 ? 2.153 9.333 -16.531 1.00 57.91 189 SER A CA 1
ATOM 1519 C C . SER A 1 189 ? 2.494 8.143 -15.626 1.00 57.91 189 SER A C 1
ATOM 1521 O O . SER A 1 189 ? 1.907 7.070 -15.750 1.00 57.91 189 SER A O 1
ATOM 1523 N N . ILE A 1 190 ? 3.403 8.345 -14.667 1.00 62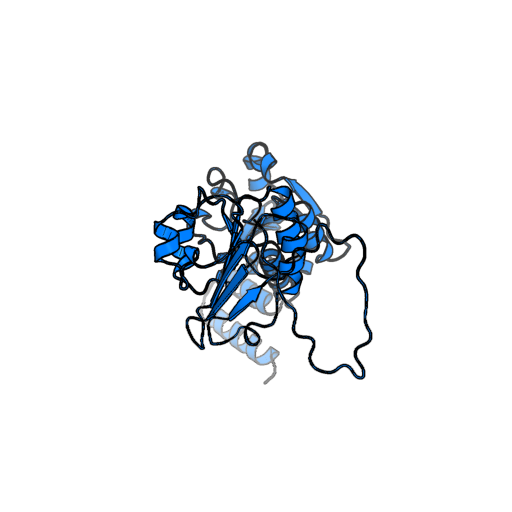.09 190 ILE A N 1
ATOM 1524 C CA . ILE A 1 190 ? 3.772 7.342 -13.655 1.00 62.09 190 ILE A CA 1
ATOM 1525 C C . ILE A 1 190 ? 2.615 7.069 -12.703 1.00 62.09 190 ILE A C 1
ATOM 1527 O O . ILE A 1 190 ? 2.344 5.914 -12.381 1.00 62.09 190 ILE A O 1
ATOM 1531 N N . ASN A 1 191 ? 1.919 8.116 -12.266 1.00 61.56 191 ASN A N 1
ATOM 1532 C CA . ASN A 1 191 ? 0.760 7.980 -11.396 1.00 61.56 191 ASN A CA 1
ATOM 1533 C C . ASN A 1 191 ? -0.367 7.208 -12.097 1.00 61.56 191 ASN A C 1
ATOM 1535 O O . ASN A 1 191 ? -0.961 6.331 -11.473 1.00 61.56 191 ASN A O 1
ATOM 1539 N N . ILE A 1 192 ? -0.624 7.495 -13.379 1.00 62.47 192 ILE A N 1
ATOM 1540 C CA . ILE A 1 192 ? -1.635 6.807 -14.200 1.00 62.47 192 ILE A CA 1
ATOM 1541 C C . ILE A 1 192 ? -1.252 5.338 -14.415 1.00 62.47 192 ILE A C 1
ATOM 1543 O O . ILE A 1 192 ? -2.067 4.440 -14.190 1.00 62.47 192 ILE A O 1
ATOM 1547 N N . PHE A 1 193 ? 0.000 5.080 -14.800 1.00 60.84 193 PHE A N 1
ATOM 1548 C CA . PHE A 1 193 ? 0.524 3.725 -14.961 1.00 60.84 193 PHE A CA 1
ATOM 1549 C C . PHE A 1 193 ? 0.410 2.933 -13.657 1.00 60.84 193 PHE A C 1
ATOM 1551 O O . PHE A 1 193 ? -0.106 1.819 -13.652 1.00 60.84 193 PHE A O 1
ATOM 1558 N N . GLY A 1 194 ? 0.812 3.542 -12.540 1.00 62.31 194 GLY A N 1
ATOM 1559 C CA . GLY A 1 194 ? 0.785 2.917 -11.225 1.00 62.31 194 GLY A CA 1
ATOM 1560 C C . GLY A 1 194 ? -0.602 2.597 -10.687 1.00 62.31 194 GLY A C 1
ATOM 1561 O O . GLY A 1 194 ? -0.758 1.664 -9.905 1.00 62.31 194 GLY A O 1
ATOM 1562 N N . GLU A 1 195 ? -1.612 3.344 -11.120 1.00 63.94 195 GLU A N 1
ATOM 1563 C CA . GLU A 1 195 ? -3.010 3.052 -10.813 1.00 63.94 195 GLU A CA 1
ATOM 1564 C C . GLU A 1 195 ? -3.606 1.940 -11.682 1.00 63.94 195 GLU A C 1
ATOM 1566 O O . GLU A 1 195 ? -4.615 1.356 -11.290 1.00 63.94 195 GLU A O 1
ATOM 1571 N N . SER A 1 196 ? -3.018 1.677 -12.851 1.00 61.09 196 SER A N 1
ATOM 1572 C CA . SER A 1 196 ? -3.566 0.765 -13.865 1.00 61.09 196 SER A CA 1
ATOM 1573 C C . SER A 1 196 ? -2.879 -0.603 -13.877 1.00 61.09 196 SER A C 1
ATOM 1575 O O . SER A 1 196 ? -3.446 -1.586 -14.344 1.00 61.09 196 SER A O 1
ATOM 1577 N N . ILE A 1 197 ? -1.641 -0.670 -13.391 1.00 58.50 197 ILE A N 1
ATOM 1578 C CA . ILE A 1 197 ? -0.818 -1.877 -13.360 1.00 58.50 197 ILE A CA 1
ATOM 1579 C C . ILE A 1 197 ? -1.222 -2.825 -12.216 1.00 58.50 197 ILE A C 1
ATOM 1581 O O . ILE A 1 197 ? -1.299 -2.434 -11.052 1.00 58.50 197 ILE A O 1
ATOM 1585 N N . HIS A 1 198 ? -1.400 -4.110 -12.534 1.00 60.00 198 HIS A N 1
ATOM 1586 C CA . HIS A 1 198 ? -1.639 -5.187 -11.558 1.00 60.00 198 HIS A CA 1
ATOM 1587 C C . HIS A 1 198 ? -0.342 -5.879 -11.106 1.00 60.00 198 HIS A C 1
ATOM 1589 O O . HIS A 1 198 ? -0.290 -7.095 -10.938 1.00 60.00 198 HIS A O 1
ATOM 1595 N N . ALA A 1 199 ? 0.722 -5.102 -10.925 1.00 58.94 199 ALA A N 1
ATOM 1596 C CA . ALA A 1 199 ? 2.013 -5.566 -10.442 1.00 58.94 199 ALA A CA 1
ATOM 1597 C C . ALA A 1 199 ? 2.614 -4.522 -9.502 1.00 58.94 199 ALA A C 1
ATOM 1599 O O . ALA A 1 199 ? 2.403 -3.316 -9.655 1.00 58.94 199 ALA A O 1
ATOM 1600 N N . ASP A 1 200 ? 3.363 -4.992 -8.514 1.00 59.19 200 ASP A N 1
ATOM 1601 C CA . ASP A 1 200 ? 4.043 -4.114 -7.578 1.00 59.19 200 ASP A CA 1
ATOM 1602 C C . ASP A 1 200 ? 5.314 -3.603 -8.234 1.00 59.19 200 ASP A C 1
ATOM 1604 O O . ASP A 1 200 ? 6.103 -4.393 -8.733 1.00 59.19 200 ASP A O 1
ATOM 1608 N N . PHE A 1 201 ? 5.505 -2.287 -8.292 1.00 60.12 201 PHE A N 1
ATOM 1609 C CA . PHE A 1 201 ? 6.600 -1.700 -9.055 1.00 60.12 201 PHE A CA 1
ATOM 1610 C C . PHE A 1 201 ? 7.302 -0.584 -8.281 1.00 60.12 201 PHE A C 1
ATOM 1612 O O . PHE A 1 201 ? 6.722 0.069 -7.415 1.00 60.12 201 PHE A O 1
ATOM 1619 N N . VAL A 1 202 ? 8.574 -0.371 -8.597 1.00 63.09 202 VAL A N 1
ATOM 1620 C CA . VAL A 1 202 ? 9.400 0.729 -8.114 1.00 63.09 202 VAL A CA 1
ATOM 1621 C C . VAL A 1 202 ? 9.827 1.537 -9.310 1.00 63.09 202 VAL A C 1
ATOM 1623 O O . VAL A 1 202 ? 10.475 1.037 -10.225 1.00 63.09 202 VAL A O 1
ATOM 1626 N N . TRP A 1 203 ? 9.473 2.810 -9.280 1.00 68.38 203 TRP A N 1
ATOM 1627 C CA . TRP A 1 203 ? 9.815 3.735 -10.336 1.00 68.38 203 TRP A CA 1
ATOM 1628 C C . TRP A 1 203 ? 11.057 4.549 -9.989 1.00 68.38 203 TRP A C 1
ATOM 1630 O O . TRP A 1 203 ? 11.180 5.058 -8.869 1.00 68.38 203 TRP A O 1
ATOM 1640 N N . VAL A 1 204 ? 11.975 4.687 -10.949 1.00 66.75 204 VAL A N 1
ATOM 1641 C CA . VAL A 1 204 ? 13.236 5.402 -10.739 1.00 66.75 204 VAL A CA 1
ATOM 1642 C C . VAL A 1 204 ? 13.624 6.201 -11.984 1.00 66.75 204 VAL A C 1
ATOM 1644 O O . VAL A 1 204 ? 13.752 5.623 -13.062 1.00 66.75 204 VAL A O 1
ATOM 1647 N N . PRO A 1 205 ? 13.888 7.513 -11.852 1.00 65.38 205 PRO A N 1
ATOM 1648 C CA . PRO A 1 205 ? 14.586 8.263 -12.888 1.00 65.38 205 PRO A CA 1
ATOM 1649 C C . PRO A 1 205 ? 15.951 7.643 -13.183 1.00 65.38 205 PRO A C 1
ATOM 1651 O O . PRO A 1 205 ? 16.613 7.149 -12.266 1.00 65.38 205 PRO A O 1
ATOM 1654 N N . VAL A 1 206 ? 16.424 7.742 -14.425 1.00 62.25 206 VAL A N 1
ATOM 1655 C CA . VAL A 1 206 ? 17.752 7.239 -14.832 1.00 62.25 206 VAL A CA 1
ATOM 1656 C C . VAL A 1 206 ? 18.855 7.748 -13.897 1.00 62.25 206 VAL A C 1
ATOM 1658 O O . VAL A 1 206 ? 19.746 7.005 -13.499 1.00 62.25 206 VAL A O 1
ATOM 1661 N N . GLU A 1 207 ? 18.744 8.996 -13.450 1.00 61.59 207 GLU A N 1
ATOM 1662 C CA . GLU A 1 207 ? 19.715 9.680 -12.596 1.00 61.59 207 GLU A CA 1
ATOM 1663 C C . GLU A 1 207 ? 19.727 9.157 -11.148 1.00 61.59 207 GLU A C 1
ATOM 1665 O O . GLU A 1 207 ? 20.677 9.390 -10.404 1.00 61.59 207 GLU A O 1
ATOM 1670 N N . LYS A 1 208 ? 18.669 8.460 -10.711 1.00 66.31 208 LYS A N 1
ATOM 1671 C CA . LYS A 1 208 ? 18.529 7.917 -9.345 1.00 66.31 208 LYS A CA 1
ATOM 1672 C C . LYS A 1 208 ? 18.730 6.403 -9.285 1.00 66.31 208 LYS A C 1
ATOM 1674 O O . LYS A 1 208 ? 18.487 5.801 -8.241 1.00 66.31 208 LYS A O 1
ATOM 1679 N N . MET A 1 209 ? 19.207 5.806 -10.370 1.00 62.16 209 MET A N 1
ATOM 1680 C CA . MET A 1 209 ? 19.392 4.366 -10.531 1.00 62.16 209 MET A CA 1
ATOM 1681 C C . MET A 1 209 ? 20.268 3.713 -9.457 1.00 62.16 209 MET A C 1
ATOM 1683 O O . MET A 1 209 ? 19.930 2.632 -8.984 1.00 62.16 209 MET A O 1
ATOM 1687 N N . ALA A 1 210 ? 21.326 4.387 -9.000 1.00 64.31 210 ALA A N 1
ATOM 1688 C CA . ALA A 1 210 ? 22.187 3.881 -7.924 1.00 64.31 210 ALA A CA 1
ATOM 1689 C C . ALA A 1 210 ? 21.410 3.555 -6.628 1.00 64.31 210 ALA A C 1
ATOM 1691 O O . ALA A 1 210 ? 21.864 2.772 -5.803 1.00 64.31 210 ALA A O 1
ATOM 1692 N N . LYS A 1 211 ? 20.213 4.132 -6.436 1.00 64.12 211 LYS A N 1
ATOM 1693 C CA . LYS A 1 211 ? 19.369 3.896 -5.252 1.00 64.12 211 LYS A CA 1
ATOM 1694 C C . LYS A 1 211 ? 18.545 2.610 -5.303 1.00 64.12 211 LYS A C 1
ATOM 1696 O O . LYS A 1 211 ? 17.897 2.301 -4.309 1.00 64.12 211 LYS A O 1
ATOM 1701 N N . VAL A 1 212 ? 18.499 1.940 -6.452 1.00 60.31 212 VAL A N 1
ATOM 1702 C CA . VAL A 1 212 ? 17.746 0.688 -6.657 1.00 60.31 212 VAL A CA 1
ATOM 1703 C C . VAL A 1 212 ? 18.613 -0.425 -7.223 1.00 60.31 212 VAL A C 1
ATOM 1705 O O . VAL A 1 212 ? 18.112 -1.457 -7.659 1.00 60.31 212 VAL A O 1
ATOM 1708 N N . GLU A 1 213 ? 19.921 -0.207 -7.248 1.00 62.88 213 GLU A N 1
ATOM 1709 C CA . GLU A 1 213 ? 20.905 -1.143 -7.772 1.00 62.88 213 GLU A CA 1
ATOM 1710 C C . GLU A 1 213 ? 20.900 -2.477 -7.006 1.00 62.88 213 GLU A C 1
ATOM 1712 O O . GLU A 1 213 ? 21.130 -3.537 -7.585 1.00 62.88 213 GLU A O 1
ATOM 1717 N N . ASP A 1 214 ? 20.558 -2.429 -5.720 1.00 59.34 214 ASP A N 1
ATOM 1718 C CA . ASP A 1 214 ? 20.319 -3.573 -4.843 1.00 59.34 214 ASP A CA 1
ATOM 1719 C C . ASP A 1 214 ? 19.039 -4.352 -5.195 1.00 59.34 214 ASP A C 1
ATOM 1721 O O . ASP A 1 214 ? 18.970 -5.563 -4.986 1.00 59.34 214 ASP A O 1
ATOM 1725 N N . LEU A 1 215 ? 18.035 -3.702 -5.787 1.00 57.06 215 LEU A N 1
ATOM 1726 C CA . LEU A 1 215 ? 16.831 -4.379 -6.275 1.00 57.06 215 LEU A CA 1
ATOM 1727 C C . LEU A 1 215 ? 17.099 -5.148 -7.565 1.00 57.06 215 LEU A C 1
ATOM 1729 O O . LEU A 1 215 ? 16.531 -6.223 -7.757 1.00 57.06 215 LEU A O 1
ATOM 1733 N N . LEU A 1 216 ? 18.014 -4.655 -8.406 1.00 56.88 216 LEU A N 1
ATOM 1734 C CA . LEU A 1 216 ? 18.396 -5.291 -9.672 1.00 56.88 216 LEU A CA 1
ATOM 1735 C C . LEU A 1 216 ? 19.069 -6.662 -9.488 1.00 56.88 216 LEU A C 1
ATOM 1737 O O . LEU A 1 216 ? 19.203 -7.403 -10.457 1.00 56.88 216 LEU A O 1
ATOM 1741 N N . VAL A 1 217 ? 19.504 -7.025 -8.277 1.00 48.59 217 VAL A N 1
ATOM 1742 C CA . VAL A 1 217 ? 20.115 -8.338 -7.980 1.00 48.59 217 VAL A CA 1
ATOM 1743 C C . VAL A 1 217 ? 19.147 -9.340 -7.335 1.00 48.59 217 VAL A C 1
ATOM 1745 O O . VAL A 1 217 ? 19.515 -10.497 -7.120 1.00 48.59 217 VAL A O 1
ATOM 1748 N N . THR A 1 218 ? 17.915 -8.916 -7.042 1.00 47.72 218 THR A N 1
ATOM 1749 C CA . THR A 1 218 ? 16.855 -9.737 -6.425 1.00 47.72 218 THR A CA 1
ATOM 1750 C C . THR A 1 218 ? 15.789 -10.145 -7.455 1.00 47.72 218 THR A C 1
ATOM 1752 O O . THR A 1 218 ? 15.952 -9.873 -8.641 1.00 47.72 218 THR A O 1
ATOM 1755 N N . GLU A 1 219 ? 14.765 -10.902 -7.049 1.00 51.22 219 GLU A N 1
ATOM 1756 C CA . GLU A 1 219 ? 13.680 -11.410 -7.911 1.00 51.22 219 GLU A CA 1
ATOM 1757 C C . GLU A 1 219 ? 12.820 -10.266 -8.497 1.00 51.22 219 GLU A C 1
ATOM 1759 O O . GLU A 1 219 ? 11.716 -9.998 -8.025 1.00 51.22 219 GLU A O 1
ATOM 1764 N N . THR A 1 220 ? 13.347 -9.562 -9.505 1.00 51.94 220 THR A N 1
ATOM 1765 C CA . THR A 1 220 ? 12.862 -8.231 -9.897 1.00 51.94 220 THR A CA 1
ATOM 1766 C C . THR A 1 220 ? 12.823 -8.077 -11.415 1.00 51.94 220 THR A C 1
ATOM 1768 O O . THR A 1 220 ? 13.865 -8.132 -12.067 1.00 51.94 220 THR A O 1
ATOM 1771 N N . GLU A 1 221 ? 11.641 -7.828 -11.980 1.00 53.38 221 GLU A N 1
ATOM 1772 C CA . GLU A 1 221 ? 11.489 -7.494 -13.403 1.00 53.38 221 GLU A CA 1
ATOM 1773 C C . GLU A 1 221 ? 11.974 -6.050 -13.643 1.00 53.38 221 GLU A C 1
ATOM 1775 O O . GLU A 1 221 ? 11.770 -5.206 -12.781 1.00 53.38 221 GLU A O 1
ATOM 1780 N N . VAL A 1 222 ? 12.656 -5.728 -14.754 1.00 55.97 222 VAL A N 1
ATOM 1781 C CA . VAL A 1 222 ? 13.309 -4.408 -14.932 1.00 55.97 222 VAL A CA 1
ATOM 1782 C C . VAL A 1 222 ? 13.026 -3.786 -16.299 1.00 55.97 222 VAL A C 1
ATOM 1784 O O . VAL A 1 222 ? 13.629 -4.196 -17.284 1.00 55.97 222 VAL A O 1
ATOM 1787 N N . TYR A 1 223 ? 12.215 -2.731 -16.355 1.00 56.53 223 TYR A N 1
ATOM 1788 C CA . TYR A 1 223 ? 11.940 -1.944 -17.566 1.00 56.53 223 TYR A CA 1
ATOM 1789 C C . TYR A 1 223 ? 12.858 -0.726 -17.676 1.00 56.53 223 TYR A C 1
ATOM 1791 O O . TYR A 1 223 ? 13.059 -0.031 -16.689 1.00 56.53 223 TYR A O 1
ATOM 1799 N N . ILE A 1 224 ? 13.404 -0.445 -18.865 1.00 58.00 224 ILE A N 1
ATOM 1800 C CA . ILE A 1 224 ? 14.357 0.654 -19.100 1.00 58.00 224 ILE A CA 1
ATOM 1801 C C . ILE A 1 224 ? 13.848 1.530 -20.252 1.00 58.00 224 ILE A C 1
ATOM 1803 O O . ILE A 1 224 ? 14.261 1.427 -21.403 1.00 58.00 224 ILE A O 1
ATOM 1807 N N . LEU A 1 225 ? 12.917 2.422 -19.936 1.00 56.66 225 LEU A N 1
ATOM 1808 C CA . LEU A 1 225 ? 12.270 3.319 -20.894 1.00 56.66 225 LEU A CA 1
ATOM 1809 C C . LEU A 1 225 ? 12.988 4.675 -20.874 1.00 56.66 225 LEU A C 1
ATOM 1811 O O . LEU A 1 225 ? 12.488 5.652 -20.315 1.00 56.66 225 LEU A O 1
ATOM 1815 N N . THR A 1 226 ? 14.213 4.718 -21.394 1.00 52.78 226 THR A N 1
ATOM 1816 C CA . THR A 1 226 ? 15.064 5.926 -21.364 1.00 52.78 226 THR A CA 1
ATOM 1817 C C . THR A 1 226 ? 14.953 6.784 -22.617 1.00 52.78 226 THR A C 1
ATOM 1819 O O . THR A 1 226 ? 15.467 7.904 -22.632 1.00 52.78 226 THR A O 1
ATOM 1822 N N . GLY A 1 227 ? 14.312 6.261 -23.664 1.00 56.44 227 GLY A N 1
ATOM 1823 C CA . GLY A 1 227 ? 14.385 6.792 -25.017 1.00 56.44 227 GLY A CA 1
ATOM 1824 C C . GLY A 1 227 ? 15.798 7.104 -25.456 1.00 56.44 227 GLY A C 1
ATOM 1825 O O . GLY A 1 227 ? 16.673 6.245 -25.373 1.00 56.44 227 GLY A O 1
ATOM 1826 N N . ASP A 1 228 ? 16.010 8.343 -25.883 1.00 54.53 228 ASP A N 1
ATOM 1827 C CA . ASP A 1 228 ? 17.256 8.772 -26.522 1.00 54.53 228 ASP A CA 1
ATOM 1828 C C . ASP A 1 228 ? 18.393 9.020 -25.516 1.00 54.53 228 ASP A C 1
ATOM 1830 O O . ASP A 1 228 ? 19.526 9.314 -25.899 1.00 54.53 228 ASP A O 1
ATOM 1834 N N . ARG A 1 229 ? 18.124 8.915 -24.204 1.00 55.62 229 ARG A N 1
ATOM 1835 C CA . ARG A 1 229 ? 19.170 9.052 -23.186 1.00 55.62 229 ARG A CA 1
ATOM 1836 C C . ARG A 1 229 ? 20.000 7.781 -23.075 1.00 55.62 229 ARG A C 1
ATOM 1838 O O . ARG A 1 229 ? 19.470 6.685 -22.883 1.00 55.62 229 ARG A O 1
ATOM 1845 N N . ALA A 1 230 ? 21.318 7.972 -23.108 1.00 61.19 230 ALA A N 1
ATOM 1846 C CA . ALA A 1 230 ? 22.291 6.913 -22.902 1.00 61.19 230 ALA A CA 1
ATOM 1847 C C . ALA A 1 230 ? 22.113 6.260 -21.526 1.00 61.19 230 ALA A C 1
ATOM 1849 O O . ALA A 1 230 ? 22.001 6.926 -20.494 1.00 61.19 230 ALA A O 1
ATOM 1850 N N . ILE A 1 231 ? 22.118 4.932 -21.524 1.00 62.16 231 ILE A N 1
ATOM 1851 C CA . ILE A 1 231 ? 22.033 4.135 -20.306 1.00 62.16 231 ILE A CA 1
ATOM 1852 C C . ILE A 1 231 ? 23.398 4.156 -19.598 1.00 62.16 231 ILE A C 1
ATOM 1854 O O . ILE A 1 231 ? 24.415 3.930 -20.260 1.00 62.16 231 ILE A O 1
ATOM 1858 N N . PRO A 1 232 ? 23.460 4.391 -18.273 1.00 64.06 232 PRO A N 1
ATOM 1859 C CA . PRO A 1 232 ? 24.722 4.389 -17.534 1.00 64.06 232 PRO A CA 1
ATOM 1860 C C . PRO A 1 232 ? 25.487 3.060 -17.660 1.00 64.06 232 PRO A C 1
ATOM 1862 O O . PRO A 1 232 ? 24.890 1.988 -17.565 1.00 64.06 232 PRO A O 1
ATOM 1865 N N . GLY A 1 233 ? 26.816 3.118 -17.812 1.00 65.31 233 GLY A N 1
ATOM 1866 C CA . GLY A 1 233 ? 27.669 1.935 -18.024 1.00 65.31 233 GLY A CA 1
ATOM 1867 C C . GLY A 1 233 ? 27.529 0.854 -16.945 1.00 65.31 233 GLY A C 1
ATOM 1868 O O . GLY A 1 233 ? 27.319 -0.309 -17.272 1.00 65.31 233 GLY A O 1
ATOM 1869 N N . GLY A 1 234 ? 27.503 1.245 -15.666 1.00 64.50 234 GLY A N 1
ATOM 1870 C CA . GLY A 1 234 ? 27.336 0.297 -14.554 1.00 64.50 234 GLY A CA 1
ATOM 1871 C C . GLY A 1 234 ? 26.004 -0.467 -14.563 1.00 64.50 234 GLY A C 1
ATOM 1872 O O . GLY A 1 234 ? 25.924 -1.568 -14.021 1.00 64.50 234 GLY A O 1
ATOM 1873 N N . LEU A 1 235 ? 24.961 0.066 -15.216 1.00 61.09 235 LEU A N 1
ATOM 1874 C CA . LEU A 1 235 ? 23.734 -0.693 -15.459 1.00 61.09 235 LEU A CA 1
ATOM 1875 C C . LEU A 1 235 ? 23.933 -1.697 -16.582 1.00 61.09 235 LEU A C 1
ATOM 1877 O O . LEU A 1 235 ? 23.565 -2.854 -16.411 1.00 61.09 235 LEU A O 1
ATOM 1881 N N . LYS A 1 236 ? 24.508 -1.262 -17.712 1.00 66.88 236 LYS A N 1
ATOM 1882 C CA . LYS A 1 236 ? 24.729 -2.113 -18.890 1.00 66.88 236 LYS A CA 1
ATOM 1883 C C . LYS A 1 236 ? 25.443 -3.411 -18.518 1.00 66.88 236 LYS A C 1
ATOM 1885 O O . LYS A 1 236 ? 25.034 -4.472 -18.970 1.00 66.88 236 LYS A O 1
ATOM 1890 N N . GLU A 1 237 ? 26.438 -3.325 -17.639 1.00 66.69 237 GLU A N 1
ATOM 1891 C CA . GLU A 1 237 ? 27.219 -4.466 -17.141 1.00 66.69 237 GLU A CA 1
ATOM 1892 C C . GLU A 1 237 ? 26.405 -5.467 -16.306 1.00 66.69 237 GLU A C 1
ATOM 1894 O O . GLU A 1 237 ? 26.740 -6.648 -16.237 1.00 66.69 237 GLU A O 1
ATOM 1899 N N . LYS A 1 238 ? 25.328 -5.010 -15.662 1.00 59.91 238 LYS A N 1
ATOM 1900 C CA . LYS A 1 238 ? 24.468 -5.833 -14.798 1.00 59.91 238 LYS A CA 1
ATOM 1901 C C . LYS A 1 238 ? 23.249 -6.388 -15.521 1.00 59.91 238 LYS A C 1
ATOM 1903 O O . LYS A 1 238 ? 22.579 -7.279 -14.990 1.00 59.91 238 LYS A O 1
ATOM 1908 N N . LEU A 1 239 ? 22.951 -5.879 -16.714 1.00 62.94 239 LEU A N 1
ATOM 1909 C CA . LEU A 1 239 ? 21.849 -6.373 -17.519 1.00 62.94 239 LEU A CA 1
ATOM 1910 C C . LEU A 1 239 ? 22.173 -7.767 -18.064 1.00 62.94 239 LEU A C 1
ATOM 1912 O O . LEU A 1 239 ? 23.259 -7.995 -18.590 1.00 62.94 239 LEU A O 1
ATOM 1916 N N . PRO A 1 240 ? 21.227 -8.716 -18.001 1.00 54.34 240 PRO A N 1
ATOM 1917 C CA . PRO A 1 240 ? 21.429 -10.045 -18.572 1.00 54.34 240 PRO A CA 1
ATOM 1918 C C . PRO A 1 240 ? 21.500 -10.064 -20.108 1.00 54.34 240 PRO A C 1
ATOM 1920 O O . PRO A 1 240 ? 21.805 -11.112 -20.673 1.00 54.34 240 PRO A O 1
ATOM 1923 N N . HIS A 1 241 ? 21.218 -8.946 -20.787 1.00 60.25 241 HIS A N 1
ATOM 1924 C CA . HIS A 1 241 ? 21.410 -8.794 -22.226 1.00 60.25 241 HIS A CA 1
ATOM 1925 C C . HIS A 1 241 ? 22.063 -7.439 -22.541 1.00 60.25 241 HIS A C 1
ATOM 1927 O O . HIS A 1 241 ? 21.665 -6.438 -21.934 1.00 60.25 241 HIS A O 1
ATOM 1933 N N . PRO A 1 242 ? 23.024 -7.373 -23.483 1.00 66.19 242 PRO A N 1
ATOM 1934 C CA . PRO A 1 242 ? 23.685 -6.123 -23.841 1.00 66.19 242 PRO A CA 1
ATOM 1935 C C . PRO A 1 242 ? 22.695 -5.174 -24.523 1.00 66.19 242 PRO A C 1
ATOM 1937 O O . PRO A 1 242 ? 22.354 -5.344 -25.692 1.00 66.19 242 PRO A O 1
ATOM 1940 N N . ILE A 1 243 ? 22.227 -4.160 -23.796 1.00 62.94 243 ILE A N 1
ATOM 1941 C CA . ILE A 1 243 ? 21.222 -3.212 -24.301 1.00 62.94 243 ILE A CA 1
ATOM 1942 C C . ILE A 1 243 ? 21.698 -2.421 -25.524 1.00 62.94 243 ILE A C 1
ATOM 1944 O O . ILE A 1 243 ? 20.880 -2.033 -26.346 1.00 62.94 243 ILE A O 1
ATOM 1948 N N . ASP A 1 244 ? 23.013 -2.269 -25.697 1.00 66.81 244 ASP A N 1
ATOM 1949 C CA . ASP A 1 244 ? 23.622 -1.607 -26.860 1.00 66.81 244 ASP A CA 1
ATOM 1950 C C . ASP A 1 244 ? 23.366 -2.342 -28.184 1.00 66.81 244 ASP A C 1
ATOM 1952 O O . ASP A 1 244 ? 23.555 -1.779 -29.258 1.00 66.81 244 ASP A O 1
ATOM 1956 N N . THR A 1 245 ? 22.922 -3.600 -28.121 1.00 64.25 245 THR A N 1
ATOM 1957 C CA . THR A 1 245 ? 22.518 -4.370 -29.306 1.00 64.25 245 THR A CA 1
ATOM 1958 C C . THR A 1 245 ? 21.062 -4.132 -29.708 1.00 64.25 245 THR A C 1
ATOM 1960 O O . THR A 1 245 ? 20.650 -4.560 -30.788 1.00 64.25 245 THR A O 1
ATOM 1963 N N . LEU A 1 246 ? 20.280 -3.445 -28.868 1.00 60.69 246 LEU A N 1
ATOM 1964 C CA . LEU A 1 246 ? 18.875 -3.159 -29.125 1.00 60.69 246 LEU A CA 1
ATOM 1965 C C . LEU A 1 246 ? 18.727 -1.875 -29.927 1.00 60.69 246 LEU A C 1
ATOM 1967 O O . LEU A 1 246 ? 19.241 -0.820 -29.563 1.00 60.69 246 LEU A O 1
ATOM 1971 N N . ARG A 1 247 ? 17.980 -1.966 -31.027 1.00 59.62 247 ARG A N 1
ATOM 1972 C CA . ARG A 1 247 ? 17.536 -0.796 -31.785 1.00 59.62 247 ARG A CA 1
ATOM 1973 C C . ARG A 1 247 ? 16.352 -0.136 -31.077 1.00 59.62 247 ARG A C 1
ATOM 1975 O O . ARG A 1 247 ? 15.687 -0.745 -30.238 1.00 59.62 247 ARG A O 1
ATOM 1982 N N . GLN A 1 248 ? 16.054 1.102 -31.460 1.00 54.94 248 GLN A N 1
ATOM 1983 C CA . GLN A 1 248 ? 14.834 1.792 -31.041 1.00 54.94 248 GLN A CA 1
ATOM 1984 C C . GLN A 1 248 ? 13.603 0.898 -31.296 1.00 54.94 248 GLN 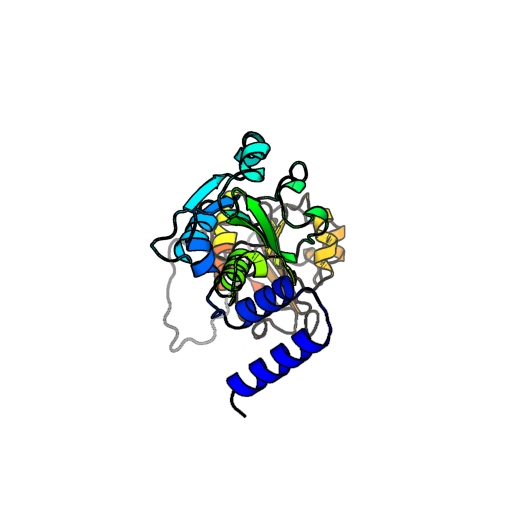A C 1
ATOM 1986 O O . GLN A 1 248 ? 13.514 0.231 -32.329 1.00 54.94 248 GLN A O 1
ATOM 1991 N N . ASN A 1 249 ? 12.679 0.850 -30.331 1.00 54.19 249 ASN A N 1
ATOM 1992 C CA . ASN A 1 249 ? 11.455 0.032 -30.350 1.00 54.19 249 ASN A CA 1
ATOM 1993 C C . ASN A 1 249 ? 11.669 -1.495 -30.300 1.00 54.19 249 ASN A C 1
ATOM 1995 O O . ASN A 1 249 ? 10.745 -2.266 -30.569 1.00 54.19 249 ASN A O 1
ATOM 1999 N N . GLN A 1 250 ? 12.860 -1.960 -29.912 1.00 55.06 250 GLN A N 1
ATOM 2000 C CA . GLN A 1 250 ? 13.118 -3.371 -29.624 1.00 55.06 250 GLN A CA 1
ATOM 2001 C C . GLN A 1 250 ? 13.166 -3.636 -28.119 1.00 55.06 250 GLN A C 1
ATOM 2003 O O . GLN A 1 250 ? 13.734 -2.878 -27.340 1.00 55.06 250 GLN A O 1
ATOM 2008 N N . SER A 1 251 ? 12.620 -4.771 -27.696 1.00 55.31 251 SER A N 1
ATOM 2009 C CA . SER A 1 251 ? 12.794 -5.269 -26.331 1.00 55.31 251 SER A CA 1
ATOM 2010 C C . SER A 1 251 ? 13.332 -6.679 -26.321 1.00 55.31 251 SER A C 1
ATOM 2012 O O . SER A 1 251 ? 13.016 -7.459 -27.219 1.00 55.31 251 SER A O 1
ATOM 2014 N N . VAL A 1 252 ? 14.029 -7.040 -25.251 1.00 54.78 252 VAL A N 1
ATOM 2015 C CA . VAL A 1 252 ? 14.414 -8.423 -24.996 1.00 54.78 252 VAL A CA 1
ATOM 2016 C C . VAL A 1 252 ? 13.863 -8.862 -23.652 1.00 54.78 252 VAL A C 1
ATOM 2018 O O . VAL A 1 252 ? 14.135 -8.284 -22.601 1.00 54.78 252 VAL A O 1
ATOM 2021 N N . VAL A 1 253 ? 13.090 -9.939 -23.687 1.00 55.06 253 VAL A N 1
ATOM 2022 C CA . VAL A 1 253 ? 12.628 -10.617 -22.478 1.00 55.06 253 VAL A CA 1
ATOM 2023 C C . VAL A 1 253 ? 13.670 -11.665 -22.106 1.00 55.06 253 VAL A C 1
ATOM 2025 O O . VAL A 1 253 ? 13.935 -12.534 -22.930 1.00 55.06 253 VAL A O 1
ATOM 2028 N N . VAL A 1 254 ? 14.270 -11.595 -20.910 1.00 51.03 254 VAL A N 1
ATOM 2029 C CA . VAL A 1 254 ? 15.323 -12.528 -20.470 1.00 51.03 254 VAL A CA 1
ATOM 2030 C C . VAL A 1 254 ? 14.947 -13.228 -19.165 1.00 51.03 254 VAL A C 1
ATOM 2032 O O . VAL A 1 254 ? 14.923 -12.644 -18.080 1.00 51.03 254 VAL A O 1
ATOM 2035 N N . ARG A 1 255 ? 14.749 -14.543 -19.222 1.00 50.62 255 ARG A N 1
ATOM 2036 C CA . ARG A 1 255 ? 14.620 -15.360 -18.013 1.00 50.62 255 ARG A CA 1
ATOM 2037 C C . ARG A 1 255 ? 15.991 -15.888 -17.598 1.00 50.62 255 ARG A C 1
ATOM 2039 O O . ARG A 1 255 ? 16.588 -16.677 -18.319 1.00 50.62 255 ARG A O 1
ATOM 2046 N N . LYS A 1 256 ? 16.490 -15.485 -16.421 1.00 46.06 256 LYS A N 1
ATOM 2047 C CA . LYS A 1 256 ? 17.799 -15.953 -15.925 1.00 46.06 256 LYS A CA 1
ATOM 2048 C C . LYS A 1 256 ? 17.720 -17.345 -15.275 1.00 46.06 256 LYS A C 1
ATOM 2050 O O . LYS A 1 256 ? 18.738 -18.024 -15.197 1.00 46.06 256 LYS A O 1
ATOM 2055 N N . SER A 1 257 ? 16.541 -17.807 -14.833 1.00 45.09 257 SER A N 1
ATOM 2056 C CA . SER A 1 257 ? 16.353 -19.185 -14.336 1.00 45.09 257 SER A CA 1
ATOM 2057 C C . SER A 1 257 ? 14.885 -19.657 -14.289 1.00 45.09 257 SER A C 1
ATOM 2059 O O . SER A 1 257 ? 13.948 -18.860 -14.181 1.00 45.09 257 SER A O 1
ATOM 2061 N N . LYS A 1 258 ? 14.671 -20.985 -14.321 1.00 40.88 258 LYS A N 1
ATOM 2062 C CA . LYS A 1 258 ? 13.364 -21.671 -14.180 1.00 40.88 258 LYS A CA 1
ATOM 2063 C C . LYS A 1 258 ? 12.790 -21.653 -12.743 1.00 40.88 258 LYS A C 1
ATOM 2065 O O . LYS A 1 258 ? 12.195 -22.632 -12.311 1.00 40.88 258 LYS A O 1
ATOM 2070 N N . GLY A 1 259 ? 12.940 -20.557 -11.991 1.00 40.69 259 GLY A N 1
ATOM 2071 C CA . GLY A 1 259 ? 12.432 -20.535 -10.612 1.00 40.69 259 GLY A CA 1
ATOM 2072 C C . GLY A 1 259 ? 12.689 -19.293 -9.764 1.00 40.69 259 GLY A C 1
ATOM 2073 O O . GLY A 1 259 ? 12.947 -19.467 -8.584 1.00 40.69 259 GLY A O 1
ATOM 2074 N N . GLY A 1 260 ? 12.628 -18.071 -10.313 1.00 41.19 260 GLY A N 1
ATOM 2075 C CA . GLY A 1 260 ? 12.520 -16.883 -9.441 1.00 41.19 260 GLY A CA 1
ATOM 2076 C C . GLY A 1 260 ? 13.346 -15.653 -9.802 1.00 41.19 260 GLY A C 1
ATOM 2077 O O . GLY A 1 260 ? 13.301 -14.677 -9.080 1.00 41.19 260 GLY A O 1
ATOM 2078 N N . ARG A 1 261 ? 14.085 -15.603 -10.914 1.00 43.69 261 ARG A N 1
ATOM 2079 C CA . ARG A 1 261 ? 14.777 -14.361 -11.322 1.00 43.69 261 ARG A CA 1
ATOM 2080 C C . ARG A 1 261 ? 14.403 -14.009 -12.755 1.00 43.69 261 ARG A C 1
ATOM 2082 O O . ARG A 1 261 ? 14.885 -14.648 -13.693 1.00 43.69 261 ARG A O 1
ATOM 2089 N N . TYR A 1 262 ? 13.522 -13.028 -12.920 1.00 44.28 262 TYR A N 1
A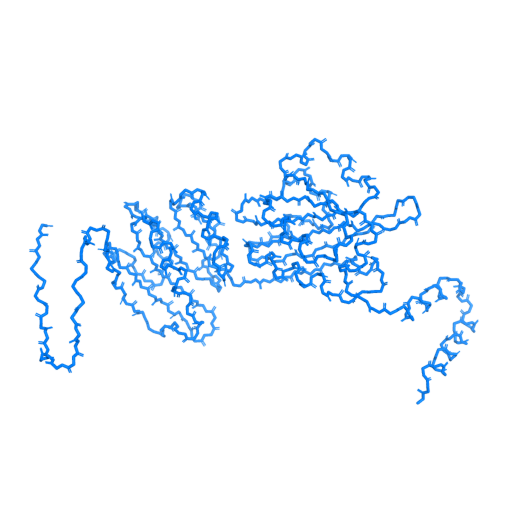TOM 2090 C CA . TYR A 1 262 ? 13.022 -12.597 -14.225 1.00 44.28 262 TYR A CA 1
ATOM 2091 C C . TYR A 1 262 ? 13.495 -11.182 -14.501 1.00 44.28 262 TYR A C 1
ATOM 2093 O O . TYR A 1 262 ? 13.269 -10.309 -13.682 1.00 44.28 262 TYR A O 1
ATOM 2101 N N . TYR A 1 263 ? 14.122 -10.957 -15.651 1.00 44.34 263 TYR A N 1
ATOM 2102 C CA . TYR A 1 263 ? 14.483 -9.626 -16.119 1.00 44.34 263 TYR A CA 1
ATOM 2103 C C . TYR A 1 263 ? 13.815 -9.412 -17.466 1.00 44.34 263 TYR A C 1
ATOM 2105 O O . TYR A 1 263 ? 14.105 -10.104 -18.438 1.00 44.34 263 TYR A O 1
ATOM 2113 N N . ARG A 1 264 ? 12.942 -8.425 -17.574 1.00 46.12 264 ARG A N 1
ATOM 2114 C CA . ARG A 1 264 ? 12.372 -8.074 -18.866 1.00 46.12 264 ARG A CA 1
ATOM 2115 C C . ARG A 1 264 ? 12.883 -6.720 -19.302 1.00 46.12 264 ARG A C 1
ATOM 2117 O O . ARG A 1 264 ? 12.289 -5.718 -18.963 1.00 46.12 264 ARG A O 1
ATOM 2124 N N . ILE A 1 265 ? 13.958 -6.691 -20.077 1.00 47.59 265 ILE A N 1
ATOM 2125 C CA . ILE A 1 265 ? 14.561 -5.439 -20.525 1.00 47.59 265 ILE A CA 1
ATOM 2126 C C . ILE A 1 265 ? 13.783 -4.910 -21.734 1.00 47.59 265 ILE A C 1
ATOM 2128 O O . ILE A 1 265 ? 13.932 -5.393 -22.857 1.00 47.59 265 ILE A O 1
ATOM 2132 N N . LEU A 1 266 ? 12.954 -3.892 -21.524 1.00 49.66 266 LEU A N 1
ATOM 2133 C CA . LEU A 1 266 ? 12.385 -3.113 -22.627 1.00 49.66 266 LEU A CA 1
ATOM 2134 C C . LEU A 1 266 ? 13.204 -1.845 -22.807 1.00 49.66 266 LEU A C 1
ATOM 2136 O O . LEU A 1 266 ? 13.326 -1.098 -21.844 1.00 49.66 266 LEU A O 1
ATOM 2140 N N . TYR A 1 267 ? 13.738 -1.636 -24.013 1.00 44.38 267 TYR A N 1
ATOM 2141 C CA . TYR A 1 267 ? 14.356 -0.390 -24.455 1.00 44.38 267 TYR A CA 1
ATOM 2142 C C . TYR A 1 267 ? 13.367 0.323 -25.385 1.00 44.38 267 TYR A C 1
ATOM 2144 O O . TYR A 1 267 ? 12.970 -0.220 -26.416 1.00 44.38 267 TYR A O 1
ATOM 2152 N N . TYR A 1 268 ? 12.883 1.502 -24.993 1.00 48.09 268 TYR A N 1
ATOM 2153 C CA . TYR A 1 268 ? 11.843 2.204 -25.752 1.00 48.09 268 TYR A CA 1
ATOM 2154 C C . TYR A 1 268 ? 11.990 3.729 -25.672 1.00 48.09 268 TYR A C 1
ATOM 2156 O O . TYR A 1 268 ? 12.390 4.257 -24.630 1.00 48.09 268 TYR A O 1
ATOM 2164 N N . ALA A 1 269 ? 11.627 4.421 -26.761 1.00 40.22 269 ALA A N 1
ATOM 2165 C CA . ALA A 1 269 ? 11.487 5.878 -26.846 1.00 40.22 269 ALA A CA 1
ATOM 2166 C C . ALA A 1 269 ? 10.157 6.322 -26.220 1.00 40.22 269 ALA A C 1
ATOM 2168 O O . ALA A 1 269 ? 9.118 5.866 -26.673 1.00 40.22 269 ALA A O 1
ATOM 2169 N N . PRO A 1 270 ? 10.135 7.150 -25.161 1.00 42.25 270 PRO A N 1
ATOM 2170 C CA . PRO A 1 270 ? 8.940 7.362 -24.348 1.00 42.25 270 PRO A CA 1
ATOM 2171 C C . PRO A 1 270 ? 7.741 7.826 -25.193 1.00 42.25 270 PRO A C 1
ATOM 2173 O O . PRO A 1 270 ? 7.748 8.916 -25.753 1.00 42.25 270 PRO A O 1
ATOM 2176 N N . ASN A 1 271 ? 6.696 6.996 -25.252 1.00 49.34 271 ASN A N 1
ATOM 2177 C CA . ASN A 1 271 ? 5.383 7.332 -25.802 1.00 49.34 271 ASN A CA 1
ATOM 2178 C C . ASN A 1 271 ? 4.312 6.771 -24.853 1.00 49.34 271 ASN A C 1
ATOM 2180 O O . ASN A 1 271 ? 4.395 5.614 -24.434 1.00 49.34 271 ASN A O 1
ATOM 2184 N N . GLU A 1 272 ? 3.302 7.575 -24.517 1.00 47.91 272 GLU A N 1
ATOM 2185 C CA . GLU A 1 272 ? 2.195 7.204 -23.622 1.00 47.91 272 GLU A CA 1
ATOM 2186 C C . GLU A 1 272 ? 1.471 5.923 -24.068 1.00 47.91 272 GLU A C 1
ATOM 2188 O O . GLU A 1 272 ? 1.077 5.103 -23.236 1.00 47.91 272 GLU A O 1
ATOM 2193 N N . ARG A 1 273 ? 1.385 5.670 -25.382 1.00 51.47 273 ARG A N 1
ATOM 2194 C CA . ARG A 1 273 ? 0.796 4.437 -25.938 1.00 51.47 273 ARG A CA 1
ATOM 2195 C C . ARG A 1 273 ? 1.545 3.171 -25.513 1.00 51.47 273 ARG A C 1
ATOM 2197 O O . ARG A 1 273 ? 0.933 2.114 -25.375 1.00 51.47 273 ARG A O 1
ATOM 2204 N N . PHE A 1 274 ? 2.849 3.264 -25.262 1.00 53.59 274 PHE A N 1
ATOM 2205 C CA . PHE A 1 274 ? 3.652 2.124 -24.832 1.00 53.59 274 PHE A CA 1
ATOM 2206 C C . PHE A 1 274 ? 3.464 1.798 -23.351 1.00 53.59 274 PHE A C 1
ATOM 2208 O O . PHE A 1 274 ? 3.463 0.627 -22.987 1.00 53.59 274 PHE A O 1
ATOM 2215 N N . LEU A 1 275 ? 3.228 2.800 -22.495 1.00 53.41 275 LEU A N 1
ATOM 2216 C CA . LEU A 1 275 ? 2.826 2.546 -21.107 1.00 53.41 275 LEU A CA 1
ATOM 2217 C C . LEU A 1 275 ? 1.512 1.756 -21.068 1.00 53.41 275 LEU A C 1
ATOM 2219 O O . LEU A 1 275 ? 1.407 0.802 -20.303 1.00 53.41 275 LEU A O 1
ATOM 2223 N N . HIS A 1 276 ? 0.560 2.074 -21.952 1.00 53.50 276 HIS A N 1
ATOM 2224 C CA . HIS A 1 276 ? -0.660 1.280 -22.123 1.00 53.50 276 HIS A CA 1
ATOM 2225 C C . HIS A 1 276 ? -0.391 -0.137 -22.648 1.00 53.50 276 HIS A C 1
ATOM 2227 O O . HIS A 1 276 ? -1.006 -1.086 -22.173 1.00 53.50 276 HIS A O 1
ATOM 2233 N N . TYR A 1 277 ? 0.550 -0.314 -23.575 1.00 54.22 277 TYR A N 1
ATOM 2234 C CA . TYR A 1 277 ? 0.959 -1.642 -24.042 1.00 54.22 277 TYR A CA 1
ATOM 2235 C C . TYR A 1 277 ? 1.699 -2.455 -22.962 1.00 54.22 277 TYR A C 1
ATOM 2237 O O . TYR A 1 277 ? 1.513 -3.661 -22.853 1.00 54.22 277 TYR A O 1
ATOM 2245 N N . LEU A 1 278 ? 2.476 -1.821 -22.078 1.00 53.91 278 LEU A N 1
ATOM 2246 C CA . LEU A 1 278 ? 3.045 -2.503 -20.911 1.00 53.91 278 LEU A CA 1
ATOM 2247 C C . LEU A 1 278 ? 1.946 -3.061 -19.997 1.00 53.91 278 LEU A C 1
ATOM 2249 O O . LEU A 1 278 ? 2.130 -4.142 -19.449 1.00 53.91 278 LEU A O 1
ATOM 2253 N N . LEU A 1 279 ? 0.796 -2.383 -19.883 1.00 52.31 279 LEU A N 1
ATOM 2254 C CA . LEU A 1 279 ? -0.364 -2.895 -19.141 1.00 52.31 279 LEU A CA 1
ATOM 2255 C C . LEU A 1 279 ? -0.972 -4.155 -19.782 1.00 52.31 279 LEU A C 1
ATOM 2257 O O . LEU A 1 279 ? -1.472 -5.013 -19.060 1.00 52.31 279 LEU A O 1
ATOM 2261 N N . THR A 1 280 ? -0.915 -4.301 -21.111 1.00 51.47 280 THR A N 1
ATOM 2262 C CA . THR A 1 280 ? -1.409 -5.505 -21.813 1.00 51.47 280 THR A CA 1
ATOM 2263 C C . THR A 1 280 ? -0.381 -6.634 -21.855 1.00 51.47 280 THR A C 1
ATOM 2265 O O . THR A 1 280 ? -0.732 -7.793 -22.062 1.00 51.47 280 THR A O 1
ATOM 2268 N N . LEU A 1 281 ? 0.891 -6.309 -21.629 1.00 50.97 281 LEU A N 1
ATOM 2269 C CA . LEU A 1 281 ? 2.008 -7.245 -21.594 1.00 50.97 281 LEU A CA 1
ATOM 2270 C C . LEU A 1 281 ? 2.135 -8.035 -20.278 1.00 50.97 281 LEU A C 1
ATOM 2272 O O . LEU A 1 281 ? 3.010 -8.909 -20.206 1.00 50.97 281 LEU A O 1
ATOM 2276 N N . TYR A 1 282 ? 1.286 -7.765 -19.275 1.00 50.81 282 TYR A N 1
ATOM 2277 C CA . TYR A 1 282 ? 1.150 -8.593 -18.069 1.00 50.81 282 TYR A CA 1
ATOM 2278 C C . TYR A 1 282 ? 0.441 -9.899 -18.405 1.00 50.81 282 TYR A C 1
ATOM 2280 O O . TYR A 1 282 ? -0.757 -10.088 -18.211 1.00 50.81 282 TYR A O 1
ATOM 2288 N N . SER A 1 283 ? 1.242 -10.802 -18.939 1.00 45.38 283 SER A N 1
ATOM 2289 C CA . SER A 1 283 ? 0.947 -12.216 -19.064 1.00 45.38 283 SER A CA 1
ATOM 2290 C C . SER A 1 283 ? 1.425 -12.921 -17.786 1.00 45.38 283 SER A C 1
ATOM 2292 O O . SER A 1 283 ? 2.194 -12.352 -17.003 1.00 45.38 283 SER A O 1
ATOM 2294 N N . ARG A 1 284 ? 0.904 -14.115 -17.492 1.00 47.66 284 ARG A N 1
ATOM 2295 C CA . ARG A 1 284 ? 1.265 -14.855 -16.272 1.00 47.66 284 ARG A CA 1
ATOM 2296 C C . ARG A 1 284 ? 2.788 -15.045 -16.257 1.00 47.66 284 ARG A C 1
ATOM 2298 O O . ARG A 1 284 ? 3.398 -15.143 -17.314 1.00 47.66 284 ARG A O 1
ATOM 2305 N N . LEU A 1 285 ? 3.423 -15.167 -15.085 1.00 47.00 285 LEU A N 1
ATOM 2306 C CA . LEU A 1 285 ? 4.874 -15.460 -14.989 1.00 47.00 285 LEU A CA 1
ATOM 2307 C C . LEU A 1 285 ? 5.295 -16.696 -15.820 1.00 47.00 285 LEU A C 1
ATOM 2309 O O . LEU A 1 285 ? 6.459 -16.848 -16.187 1.00 47.00 285 LEU A O 1
ATOM 2313 N N . GLU A 1 286 ? 4.333 -17.574 -16.105 1.00 48.62 286 GLU A N 1
ATOM 2314 C CA . GLU A 1 286 ? 4.419 -18.769 -16.947 1.00 48.62 286 GLU A CA 1
ATOM 2315 C C . GLU A 1 286 ? 4.595 -18.462 -18.446 1.00 48.62 286 GLU A C 1
ATOM 2317 O O . GLU A 1 286 ? 5.246 -19.235 -19.145 1.00 48.62 286 GLU A O 1
ATOM 2322 N N . ASP A 1 287 ? 4.088 -17.323 -18.921 1.00 50.84 287 ASP A N 1
ATOM 2323 C CA . ASP A 1 287 ? 4.103 -16.898 -20.327 1.00 50.84 287 ASP A CA 1
ATOM 2324 C C . ASP A 1 287 ? 5.443 -16.245 -20.732 1.00 50.84 287 ASP A C 1
ATOM 2326 O O . ASP A 1 287 ? 5.681 -15.924 -21.901 1.00 50.84 287 ASP A O 1
ATOM 2330 N N . ILE A 1 288 ? 6.353 -16.061 -19.768 1.00 49.03 288 ILE A N 1
ATOM 2331 C CA . ILE A 1 288 ? 7.685 -15.494 -19.989 1.00 49.03 288 ILE A CA 1
ATOM 2332 C C . ILE A 1 288 ? 8.612 -16.572 -20.589 1.00 49.03 288 ILE A C 1
ATOM 2334 O O . ILE A 1 288 ? 8.873 -17.593 -19.935 1.00 49.03 288 ILE A O 1
ATOM 2338 N N . PRO A 1 289 ? 9.175 -16.354 -21.797 1.00 49.47 289 PRO A N 1
ATOM 2339 C CA . PRO A 1 289 ? 10.003 -17.344 -22.479 1.00 49.47 289 PRO A CA 1
ATOM 2340 C C . PRO A 1 289 ? 11.262 -17.691 -21.675 1.00 49.47 289 PRO A C 1
ATOM 2342 O O . PRO A 1 289 ? 11.858 -16.848 -21.003 1.00 49.47 289 PRO A O 1
ATOM 2345 N N . SER A 1 290 ? 11.678 -18.959 -21.743 1.00 49.19 290 SER A N 1
ATOM 2346 C CA . SER A 1 290 ? 12.878 -19.460 -21.057 1.00 49.19 290 SER A CA 1
ATOM 2347 C C . SER A 1 290 ? 14.194 -19.024 -21.696 1.00 49.19 290 SER A C 1
ATOM 2349 O O . SER A 1 290 ? 15.232 -19.145 -21.055 1.00 49.19 290 SER A O 1
ATOM 2351 N N . GLU A 1 291 ? 14.146 -18.516 -22.924 1.00 51.66 291 GLU A N 1
ATOM 2352 C CA . GLU A 1 291 ? 15.293 -18.008 -23.673 1.00 51.66 291 GLU A CA 1
ATOM 2353 C C . GLU A 1 291 ? 15.079 -16.529 -24.028 1.00 51.66 291 GLU A C 1
ATOM 2355 O O . GLU A 1 291 ? 13.924 -16.106 -24.169 1.00 51.66 291 GLU A O 1
ATOM 2360 N N . PRO A 1 292 ? 16.161 -15.734 -24.178 1.00 51.72 292 PRO A N 1
ATOM 2361 C CA . PRO A 1 292 ? 16.070 -14.351 -24.623 1.00 51.72 292 PRO A CA 1
ATOM 2362 C C . PRO A 1 292 ? 15.284 -14.230 -25.929 1.00 51.72 292 PRO A C 1
ATOM 2364 O O . PRO A 1 292 ? 15.725 -14.712 -26.971 1.00 51.72 292 PRO A O 1
ATOM 2367 N N . ARG A 1 293 ? 14.129 -13.560 -25.890 1.00 55.69 293 ARG A N 1
ATOM 2368 C CA . ARG A 1 293 ? 13.323 -13.316 -27.092 1.00 55.69 293 ARG A CA 1
ATOM 2369 C C . ARG A 1 293 ? 13.341 -11.840 -27.447 1.00 55.69 293 ARG A C 1
ATOM 2371 O O . ARG A 1 293 ? 12.799 -11.014 -26.708 1.00 55.69 293 ARG A O 1
ATOM 2378 N N . LEU A 1 294 ? 13.928 -11.528 -28.601 1.00 55.59 294 LEU A N 1
ATOM 2379 C CA . LEU A 1 294 ? 13.798 -10.215 -29.220 1.00 55.59 294 LEU A CA 1
ATOM 2380 C C . LEU A 1 294 ? 12.349 -10.026 -29.674 1.00 55.59 294 LEU A C 1
ATOM 2382 O O . LEU A 1 294 ? 11.795 -10.847 -30.404 1.00 55.59 294 LEU A O 1
ATOM 2386 N N . THR A 1 295 ? 11.737 -8.942 -29.223 1.00 56.56 295 THR A N 1
ATOM 2387 C CA . THR A 1 295 ? 10.406 -8.512 -29.648 1.00 56.56 295 THR A CA 1
ATOM 2388 C C . THR A 1 295 ? 10.546 -7.141 -30.284 1.00 56.56 295 THR A C 1
ATOM 2390 O O . THR A 1 295 ? 11.082 -6.224 -29.661 1.00 56.56 295 THR A O 1
ATOM 2393 N N . LEU A 1 296 ? 10.085 -7.018 -31.525 1.00 56.34 296 LEU A N 1
ATOM 2394 C CA . LEU A 1 296 ? 9.962 -5.743 -32.216 1.00 56.34 296 LEU A CA 1
ATOM 2395 C C . LEU A 1 296 ? 8.579 -5.167 -31.909 1.00 56.34 296 LEU A C 1
ATOM 2397 O O . LEU A 1 296 ? 7.572 -5.828 -32.160 1.00 56.34 296 LEU A O 1
ATOM 2401 N N . HIS A 1 297 ? 8.535 -3.950 -31.381 1.00 53.81 297 HIS A N 1
ATOM 2402 C CA . HIS A 1 297 ? 7.288 -3.221 -31.178 1.00 53.81 297 HIS A CA 1
ATOM 2403 C C . HIS A 1 297 ? 7.056 -2.327 -32.389 1.00 53.81 297 HIS A C 1
ATOM 2405 O O . HIS A 1 297 ? 7.917 -1.525 -32.747 1.00 53.81 297 HIS A O 1
ATOM 2411 N N . LEU A 1 298 ? 5.914 -2.491 -33.055 1.00 51.62 298 LEU A N 1
ATOM 2412 C CA . LEU A 1 298 ? 5.545 -1.631 -34.175 1.00 51.62 298 LEU A CA 1
ATOM 2413 C C . LEU A 1 298 ? 5.107 -0.271 -33.631 1.00 51.62 298 LEU A C 1
ATOM 2415 O O . LEU A 1 298 ? 4.113 -0.178 -32.910 1.00 51.62 298 LEU A O 1
ATOM 2419 N N . ASP A 1 299 ? 5.839 0.777 -33.996 1.00 48.09 299 ASP A N 1
ATOM 2420 C CA . ASP A 1 299 ? 5.418 2.147 -33.743 1.00 48.09 299 ASP A CA 1
ATOM 2421 C C . ASP A 1 299 ? 4.349 2.542 -34.771 1.00 48.09 299 ASP A C 1
ATOM 2423 O O . ASP A 1 299 ? 4.634 2.782 -35.943 1.00 48.09 299 ASP A O 1
ATOM 2427 N N . LEU A 1 300 ? 3.089 2.548 -34.336 1.00 48.56 300 LEU A N 1
ATOM 2428 C CA . LEU A 1 300 ? 1.941 2.934 -35.160 1.00 48.56 300 LEU A CA 1
ATOM 2429 C C . LEU A 1 300 ? 1.559 4.411 -34.969 1.00 48.56 300 LEU A C 1
ATOM 2431 O O . LEU A 1 300 ? 0.443 4.802 -35.315 1.00 48.56 300 LEU A O 1
ATOM 2435 N N . SER A 1 301 ? 2.440 5.237 -34.392 1.00 42.47 301 SER A N 1
ATOM 2436 C CA . SER A 1 301 ? 2.155 6.653 -34.111 1.00 42.47 301 SER A CA 1
ATOM 2437 C C . SER A 1 301 ? 1.747 7.436 -35.363 1.00 42.47 301 SER A C 1
ATOM 2439 O O . SER A 1 301 ? 0.814 8.235 -35.287 1.00 42.47 301 SER A O 1
ATOM 2441 N N . ASP A 1 302 ? 2.339 7.108 -36.516 1.00 39.75 302 ASP A N 1
ATOM 2442 C CA . ASP A 1 302 ? 2.097 7.778 -37.803 1.00 39.75 302 ASP A CA 1
ATOM 2443 C C . ASP A 1 302 ? 1.169 7.013 -38.766 1.00 39.75 302 ASP A C 1
ATOM 2445 O O . ASP A 1 302 ? 0.867 7.481 -39.870 1.00 39.75 302 ASP A O 1
ATOM 2449 N N . VAL A 1 303 ? 0.649 5.847 -38.369 1.00 40.59 303 VAL A N 1
ATOM 2450 C CA . VAL A 1 303 ? -0.227 5.046 -39.238 1.00 40.59 303 VAL A CA 1
ATOM 2451 C C . VAL A 1 303 ? -1.659 5.583 -39.169 1.00 40.59 303 VAL A C 1
ATOM 2453 O O . VAL A 1 303 ? -2.463 5.189 -38.329 1.00 40.59 303 VAL A O 1
ATOM 2456 N N . ARG A 1 304 ? -2.001 6.495 -40.090 1.00 36.94 304 ARG A N 1
ATOM 2457 C CA . ARG A 1 304 ? -3.340 7.120 -40.182 1.00 36.94 304 ARG A CA 1
ATOM 2458 C C . ARG A 1 304 ? -4.459 6.173 -40.642 1.00 36.94 304 ARG A C 1
ATOM 2460 O O . ARG A 1 304 ? -5.630 6.494 -40.450 1.00 36.94 304 ARG A O 1
ATOM 2467 N N . ARG A 1 305 ? -4.136 5.033 -41.268 1.00 34.28 305 ARG A N 1
ATOM 2468 C CA . ARG A 1 305 ? -5.096 3.999 -41.704 1.00 34.28 305 ARG A CA 1
ATOM 2469 C C . ARG A 1 305 ? -4.464 2.611 -41.610 1.00 34.28 305 ARG A C 1
ATOM 2471 O O . ARG A 1 305 ? -3.433 2.371 -42.228 1.00 34.28 305 ARG A O 1
ATOM 2478 N N . MET A 1 306 ? -5.108 1.691 -40.892 1.00 34.00 306 MET A N 1
ATOM 2479 C CA . MET A 1 306 ? -4.798 0.261 -40.977 1.00 34.00 306 MET A CA 1
ATOM 2480 C C . MET A 1 306 ? -5.568 -0.349 -42.150 1.00 34.00 306 MET A C 1
ATOM 2482 O O . MET A 1 306 ? -6.790 -0.225 -42.207 1.00 34.00 306 MET A O 1
ATOM 2486 N N . MET A 1 307 ? -4.881 -1.035 -43.064 1.00 30.06 307 MET A N 1
ATOM 2487 C CA . MET A 1 307 ? -5.539 -1.989 -43.959 1.00 30.06 307 MET A CA 1
ATOM 2488 C C . MET A 1 307 ? -5.641 -3.330 -43.238 1.00 30.06 307 MET A C 1
ATOM 2490 O O . MET A 1 307 ? -4.629 -3.956 -42.935 1.00 30.06 307 MET A O 1
ATOM 2494 N N . VAL A 1 308 ? -6.869 -3.760 -42.955 1.00 34.38 308 VAL A N 1
ATOM 2495 C CA . VAL A 1 308 ? -7.156 -5.106 -42.454 1.00 34.38 308 VAL A CA 1
ATOM 2496 C C . VAL A 1 308 ? -7.339 -6.012 -43.669 1.00 34.38 308 VAL A C 1
ATOM 2498 O O . VAL A 1 308 ? -8.326 -5.882 -44.389 1.00 34.38 308 VAL A O 1
ATOM 2501 N N . PHE A 1 309 ? -6.383 -6.907 -43.911 1.00 30.44 309 PHE A N 1
ATOM 2502 C CA . PHE A 1 309 ? -6.527 -7.981 -44.894 1.00 30.44 309 PHE A CA 1
ATOM 2503 C C . PHE A 1 309 ? -7.055 -9.240 -44.191 1.00 30.44 309 PHE A C 1
ATOM 2505 O O . PHE A 1 309 ? -6.407 -9.716 -43.255 1.00 30.44 309 PHE A O 1
ATOM 2512 N N . PRO A 1 310 ? -8.202 -9.806 -44.607 1.00 33.38 310 PRO A N 1
ATOM 2513 C CA . PRO A 1 310 ? -8.637 -11.109 -44.126 1.00 33.38 310 PRO A CA 1
ATOM 2514 C C . PRO A 1 310 ? -7.771 -12.192 -44.787 1.00 33.38 310 PRO A C 1
ATOM 2516 O O . PRO A 1 310 ? -7.921 -12.490 -45.969 1.00 33.38 310 PRO A O 1
ATOM 2519 N N . PHE A 1 311 ? -6.829 -12.765 -44.039 1.00 37.62 311 PHE A N 1
ATOM 2520 C CA . PHE A 1 311 ? -6.016 -13.886 -44.512 1.00 37.62 311 PHE A CA 1
ATOM 2521 C C . PHE A 1 311 ? -6.789 -15.196 -44.337 1.00 37.62 311 PHE A C 1
ATOM 2523 O O . PHE A 1 311 ? -6.721 -15.811 -43.276 1.00 37.62 311 PHE A O 1
ATOM 2530 N N . ALA A 1 312 ? -7.521 -15.611 -45.371 1.00 33.06 312 ALA A N 1
ATOM 2531 C CA . ALA A 1 312 ? -7.932 -17.008 -45.511 1.00 33.06 312 ALA A CA 1
ATOM 2532 C C . ALA A 1 312 ? -6.963 -17.786 -46.419 1.00 33.06 312 ALA A C 1
ATOM 2534 O O . ALA A 1 312 ? -6.575 -18.879 -46.042 1.00 33.06 312 ALA A O 1
ATOM 2535 N N . ASP A 1 313 ? -6.461 -17.209 -47.522 1.00 38.22 313 ASP A N 1
ATOM 2536 C CA . ASP A 1 313 ? -5.628 -17.952 -48.487 1.00 38.22 313 ASP A CA 1
ATOM 2537 C C . ASP A 1 313 ? -4.623 -17.055 -49.241 1.00 38.22 313 ASP A C 1
ATOM 2539 O O . ASP A 1 313 ? -4.856 -16.671 -50.386 1.00 38.22 313 ASP A O 1
ATOM 2543 N N . ALA A 1 314 ? -3.477 -16.710 -48.642 1.00 36.00 314 ALA A N 1
ATOM 2544 C CA . ALA A 1 314 ? -2.394 -16.044 -49.382 1.00 36.00 314 ALA A CA 1
ATOM 2545 C C . ALA A 1 314 ? -1.055 -16.791 -49.221 1.00 36.00 314 ALA A C 1
ATOM 2547 O O . ALA A 1 314 ? -0.642 -17.049 -48.086 1.00 36.00 314 ALA A O 1
ATOM 2548 N N . PRO A 1 315 ? -0.344 -17.116 -50.323 1.00 38.75 315 PRO A N 1
ATOM 2549 C CA . PRO A 1 315 ? 0.988 -17.698 -50.249 1.00 38.75 315 PRO A CA 1
ATOM 2550 C C . PRO A 1 315 ? 1.969 -16.691 -49.642 1.00 38.75 315 PRO A C 1
ATOM 2552 O O . PRO A 1 315 ? 1.891 -15.493 -49.906 1.00 38.75 315 PRO A O 1
ATOM 2555 N N . SER A 1 316 ? 2.882 -17.208 -48.817 1.00 38.41 316 SER A N 1
ATOM 2556 C CA . SER A 1 316 ? 3.934 -16.507 -48.067 1.00 38.41 316 SER A CA 1
ATOM 2557 C C . SER A 1 316 ? 4.320 -15.129 -48.627 1.00 38.41 316 SER A C 1
ATOM 2559 O O . SER A 1 316 ? 5.078 -15.029 -49.595 1.00 38.41 316 SER A O 1
ATOM 2561 N N . VAL A 1 317 ? 3.852 -14.060 -47.980 1.00 36.84 317 VAL A N 1
ATOM 2562 C CA . VAL A 1 317 ? 4.298 -12.696 -48.281 1.00 36.84 317 VAL A CA 1
ATOM 2563 C C . VAL A 1 317 ? 5.717 -12.529 -47.734 1.00 36.84 317 VAL A C 1
ATOM 2565 O O . VAL A 1 317 ? 5.926 -12.474 -46.523 1.00 36.84 317 VAL A O 1
ATOM 2568 N N . ARG A 1 318 ? 6.715 -12.448 -48.623 1.00 35.75 318 ARG A N 1
ATOM 2569 C CA . ARG A 1 318 ? 8.050 -11.948 -48.264 1.00 35.75 318 ARG A CA 1
ATOM 2570 C C . ARG A 1 318 ? 7.976 -10.428 -48.167 1.00 35.75 318 ARG A C 1
ATOM 2572 O O . ARG A 1 318 ? 7.845 -9.745 -49.177 1.00 35.75 318 ARG A O 1
ATOM 2579 N N . ILE A 1 319 ? 8.050 -9.908 -46.946 1.00 36.72 319 ILE A N 1
ATOM 2580 C CA . ILE A 1 319 ? 8.160 -8.470 -46.702 1.00 36.72 319 ILE A CA 1
ATOM 2581 C C . ILE A 1 319 ? 9.600 -8.061 -47.026 1.00 36.72 319 ILE A C 1
ATOM 2583 O O . ILE A 1 319 ? 10.531 -8.411 -46.302 1.00 36.72 319 ILE A O 1
ATOM 2587 N N . TYR A 1 320 ? 9.786 -7.335 -48.127 1.00 32.97 320 TYR A N 1
ATOM 2588 C CA . TYR A 1 320 ? 11.048 -6.667 -48.424 1.00 32.97 320 TYR A CA 1
ATOM 2589 C C . TYR A 1 320 ? 11.106 -5.378 -47.609 1.00 32.97 320 TYR A C 1
ATOM 2591 O O . TYR A 1 320 ? 10.370 -4.431 -47.875 1.00 32.97 320 TYR A O 1
ATOM 2599 N N . VAL A 1 321 ? 11.975 -5.344 -46.600 1.00 34.66 321 VAL A N 1
ATOM 2600 C CA . VAL A 1 321 ? 12.319 -4.096 -45.915 1.00 34.66 321 VAL A CA 1
ATOM 2601 C C . VAL A 1 321 ? 13.323 -3.368 -46.802 1.00 34.66 321 VAL A C 1
ATOM 2603 O O . VAL A 1 321 ? 14.511 -3.685 -46.798 1.00 34.66 321 VAL A O 1
ATOM 2606 N N . THR A 1 322 ? 12.850 -2.416 -47.602 1.00 33.19 322 THR A N 1
ATOM 2607 C CA . THR A 1 322 ? 13.734 -1.441 -48.247 1.00 33.19 322 THR A CA 1
ATOM 2608 C C . THR A 1 322 ? 14.236 -0.490 -47.169 1.00 33.19 322 THR A C 1
ATOM 2610 O O . THR A 1 322 ? 13.462 0.296 -46.624 1.00 33.19 322 THR A O 1
ATOM 2613 N N . GLY A 1 323 ? 15.515 -0.614 -46.817 1.00 33.56 323 GLY A N 1
ATOM 2614 C CA . GLY A 1 323 ? 16.179 0.324 -45.920 1.00 33.56 323 GLY A CA 1
ATOM 2615 C C . GLY A 1 323 ? 16.210 1.726 -46.523 1.00 33.56 323 GLY A C 1
ATOM 2616 O O . GLY A 1 323 ? 16.439 1.877 -47.722 1.00 33.56 323 GLY A O 1
ATOM 2617 N N . PHE A 1 324 ? 16.006 2.735 -45.682 1.00 30.91 324 PHE A N 1
ATOM 2618 C CA . PHE A 1 324 ? 16.300 4.123 -46.009 1.00 30.91 324 PHE A CA 1
ATOM 2619 C C . PHE A 1 324 ? 16.934 4.812 -44.802 1.00 30.91 324 PHE A C 1
ATOM 2621 O O . PHE A 1 324 ? 16.369 4.747 -43.712 1.00 30.91 324 PHE A O 1
ATOM 2628 N N . GLY A 1 325 ? 18.056 5.493 -45.069 1.00 32.41 325 GLY A N 1
ATOM 2629 C CA . GLY A 1 325 ? 18.633 6.569 -44.254 1.00 32.41 325 GLY A CA 1
ATOM 2630 C C . GLY A 1 325 ? 19.589 6.123 -43.173 1.00 32.41 325 GLY A C 1
ATOM 2631 O O . GLY A 1 325 ? 19.117 6.031 -42.023 1.00 32.41 325 GLY A O 1
#